Protein AF-A0A7C4WA78-F1 (afdb_monomer_lite)

Sequence (230 aa):
MSTDFFDEDLTATEAGAADKPAAAEPAPRPAAEPVGGRLARHKEELGGQVAGAANEIERLKQRQLELEREKANLENLSRKQEEYEKGKQEIIEKLDRSLLLLEKEEVQTARMAELLASMRARFKELLDELRAIDEERWPDDAFGAELSKALALVEDARMTYKKGLAKIEATRWPEGGGAQVSVATADALPPPAASEPGFGYWLKAGLAFTLPLAAVLIALYVLHLALTGG

pLDDT: mean 79.3, std 21.51, range [35.59, 98.69]

Structure (mmCIF, N/CA/C/O backbone):
data_AF-A0A7C4WA78-F1
#
_entry.id   AF-A0A7C4WA78-F1
#
loop_
_atom_site.group_PDB
_atom_site.id
_atom_site.type_symbol
_atom_site.label_atom_id
_atom_site.label_alt_id
_atom_site.label_comp_id
_atom_site.label_asym_id
_atom_site.label_entity_id
_atom_site.label_seq_id
_atom_site.pdbx_PDB_ins_code
_atom_site.Cartn_x
_atom_site.Cartn_y
_atom_site.Cartn_z
_atom_site.occupancy
_atom_site.B_iso_or_equiv
_atom_site.auth_seq_id
_atom_site.auth_comp_id
_atom_site.auth_asym_id
_atom_site.auth_atom_id
_atom_site.pdbx_PDB_model_num
ATOM 1 N N . MET A 1 1 ? -45.475 15.689 20.511 1.00 39.84 1 MET A N 1
ATOM 2 C CA . MET A 1 1 ? -45.549 14.251 20.839 1.00 39.84 1 MET A CA 1
ATOM 3 C C . MET A 1 1 ? -44.959 14.119 22.238 1.00 39.84 1 MET A C 1
ATOM 5 O O . MET A 1 1 ? -43.750 14.029 22.349 1.00 39.84 1 MET A O 1
ATOM 9 N N . SER A 1 2 ? -45.656 14.534 23.300 1.00 46.94 2 SER A N 1
ATOM 10 C CA . SER A 1 2 ? -46.859 13.949 23.933 1.00 46.94 2 SER A CA 1
ATOM 11 C C . SER A 1 2 ? -46.594 12.577 24.539 1.00 46.94 2 SER A C 1
ATOM 13 O O . SER A 1 2 ? -46.586 11.609 23.792 1.00 46.94 2 SER A O 1
ATOM 15 N N . THR A 1 3 ? -46.383 12.579 25.858 1.00 45.16 3 THR A N 1
ATOM 16 C CA . THR A 1 3 ? -46.967 11.725 26.919 1.00 45.16 3 THR A CA 1
ATOM 17 C C . THR A 1 3 ? -46.243 12.165 28.202 1.00 45.16 3 THR A C 1
ATOM 19 O O . THR A 1 3 ? -45.042 11.946 28.314 1.00 45.16 3 THR A O 1
ATOM 22 N N . ASP A 1 4 ? -46.785 13.041 29.045 1.00 53.41 4 ASP A N 1
ATOM 23 C CA . ASP A 1 4 ? -48.018 12.912 29.840 1.00 53.41 4 ASP A CA 1
ATOM 24 C C . ASP A 1 4 ? -47.906 11.745 30.833 1.00 53.41 4 ASP A C 1
ATOM 26 O O . ASP A 1 4 ? -48.112 10.589 30.471 1.00 53.41 4 ASP A O 1
ATOM 30 N N . PHE A 1 5 ? -47.462 12.065 32.053 1.00 45.59 5 PHE A N 1
ATOM 31 C CA . PHE A 1 5 ? -47.556 11.209 33.238 1.00 45.59 5 PHE A CA 1
ATOM 32 C C . PHE A 1 5 ? -47.507 12.097 34.493 1.00 45.59 5 PHE A C 1
ATOM 34 O O . PHE A 1 5 ? -46.496 12.203 35.186 1.00 45.59 5 PHE A O 1
ATOM 41 N N . PHE A 1 6 ? -48.615 12.794 34.725 1.00 50.28 6 PHE A N 1
ATOM 42 C CA . PHE A 1 6 ? -49.035 13.256 36.043 1.00 50.28 6 PHE A CA 1
ATOM 43 C C . PHE A 1 6 ? -50.365 12.562 36.351 1.00 50.28 6 PHE A C 1
ATOM 45 O O . PHE A 1 6 ? -51.280 12.632 35.540 1.00 50.28 6 PHE A O 1
ATOM 52 N N . ASP A 1 7 ? -50.433 11.894 37.497 1.00 46.56 7 ASP A N 1
ATOM 53 C CA . ASP A 1 7 ? -51.657 11.622 38.265 1.00 46.56 7 ASP A CA 1
ATOM 54 C C . ASP A 1 7 ? -51.133 11.454 39.709 1.00 46.56 7 ASP A C 1
ATOM 56 O O . ASP A 1 7 ? -50.353 10.543 39.984 1.00 46.56 7 ASP A O 1
ATOM 60 N N . GLU A 1 8 ? -51.194 12.445 40.603 1.00 49.91 8 GLU A N 1
ATOM 61 C CA . GLU A 1 8 ? -52.357 13.208 41.090 1.00 49.91 8 GLU A CA 1
ATOM 62 C C . GLU A 1 8 ? -53.350 12.325 41.863 1.00 49.91 8 GLU A C 1
ATOM 64 O O . GLU A 1 8 ? -54.539 12.314 41.579 1.00 49.91 8 GLU A O 1
ATOM 69 N N . ASP A 1 9 ? -52.882 11.584 42.875 1.00 50.19 9 ASP A N 1
ATOM 70 C CA . ASP A 1 9 ? -53.808 11.017 43.864 1.00 50.19 9 ASP A CA 1
ATOM 71 C C . ASP A 1 9 ? -53.182 10.886 45.257 1.00 50.19 9 ASP A C 1
ATOM 73 O O . ASP A 1 9 ? -52.771 9.804 45.660 1.00 50.19 9 ASP A O 1
ATOM 77 N N . LEU A 1 10 ? -53.051 11.996 45.999 1.00 47.97 10 LEU A N 1
ATOM 78 C CA . LEU A 1 10 ? -52.743 11.947 47.442 1.00 47.97 10 LEU A CA 1
ATOM 79 C C . LEU A 1 10 ? -53.270 13.139 48.271 1.00 47.97 10 LEU A C 1
ATOM 81 O O . LEU A 1 10 ? -52.752 13.404 49.357 1.00 47.97 10 LEU A O 1
ATOM 85 N N . THR A 1 11 ? -54.325 13.847 47.849 1.00 45.62 11 THR A N 1
ATOM 86 C CA . THR A 1 11 ? -54.932 14.886 48.710 1.00 45.62 11 THR A CA 1
ATOM 87 C C . THR A 1 11 ? -56.453 14.940 48.625 1.00 45.62 11 THR A C 1
ATOM 89 O O . THR A 1 11 ? -57.003 15.852 48.020 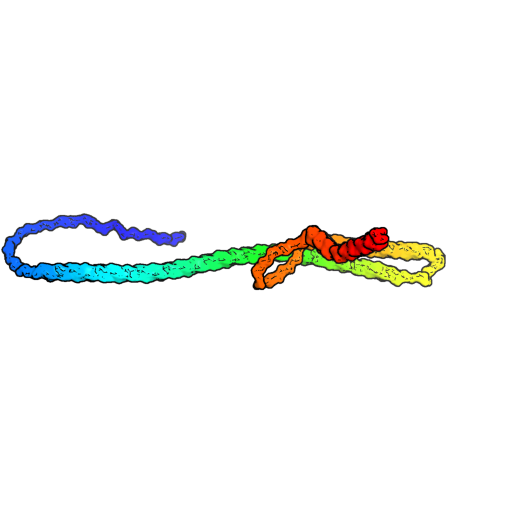1.00 45.62 11 THR A O 1
ATOM 92 N N . ALA A 1 12 ? -57.137 14.006 49.288 1.00 43.38 12 ALA A N 1
ATOM 93 C CA . ALA A 1 12 ? -58.492 14.224 49.803 1.00 43.38 12 ALA A CA 1
ATOM 94 C C . ALA A 1 12 ? -58.925 13.070 50.723 1.00 43.38 12 ALA A C 1
ATOM 96 O O . ALA A 1 12 ? -59.422 12.047 50.267 1.00 43.38 12 ALA A O 1
ATOM 97 N N . THR A 1 13 ? -58.824 13.242 52.040 1.00 42.16 13 THR A N 1
ATOM 98 C CA . THR A 1 13 ? -59.903 12.778 52.926 1.00 42.16 13 THR A CA 1
ATOM 99 C C . THR A 1 13 ? -60.013 13.759 54.079 1.00 42.16 13 THR A C 1
ATOM 101 O O . THR A 1 13 ? -59.097 13.939 54.881 1.00 42.16 13 THR A O 1
ATOM 104 N N . GLU A 1 14 ? -61.138 14.455 54.052 1.00 44.09 14 GLU A N 1
ATOM 105 C CA . GLU A 1 14 ? -61.532 15.553 54.907 1.00 44.09 14 GLU A CA 1
ATOM 106 C C . GLU A 1 14 ? -61.739 15.136 56.365 1.00 44.09 14 GLU A C 1
ATOM 108 O O . GLU A 1 14 ? -62.151 14.024 56.697 1.00 44.09 14 GLU A O 1
ATOM 113 N N . ALA A 1 15 ? -61.514 16.118 57.232 1.00 40.94 15 ALA A N 1
ATOM 114 C CA . ALA A 1 15 ? -62.115 16.204 58.546 1.00 40.94 15 ALA A CA 1
ATOM 115 C C . ALA A 1 15 ? -63.636 16.404 58.429 1.00 40.94 15 ALA A C 1
ATOM 117 O O . ALA A 1 15 ? -64.092 17.200 57.611 1.00 40.94 15 ALA A O 1
ATOM 118 N N . GLY A 1 16 ? -64.422 15.785 59.315 1.00 35.59 16 GLY A N 1
ATOM 119 C CA . GLY A 1 16 ? -65.839 16.121 59.416 1.00 35.59 16 GLY A CA 1
ATOM 120 C C . GLY A 1 16 ? -66.646 15.329 60.441 1.00 35.59 16 GLY A C 1
ATOM 121 O O . GLY A 1 16 ? -66.880 14.143 60.270 1.00 35.59 16 GLY A O 1
ATOM 122 N N . ALA A 1 17 ? -67.164 16.077 61.416 1.00 36.41 17 ALA A N 1
ATOM 123 C CA . ALA A 1 17 ? -68.399 15.856 62.170 1.00 36.41 17 ALA A CA 1
ATOM 124 C C . ALA A 1 17 ? -68.394 14.908 63.386 1.00 36.41 17 ALA A C 1
ATOM 126 O O . ALA A 1 17 ? -68.432 13.683 63.311 1.00 36.41 17 ALA A O 1
ATOM 127 N N . ALA A 1 18 ? -68.472 15.573 64.538 1.00 42.09 18 ALA A N 1
ATOM 128 C CA . ALA A 1 18 ? -69.049 15.076 65.770 1.00 42.09 18 ALA A CA 1
ATOM 129 C C . ALA A 1 18 ? -70.531 14.712 65.593 1.00 42.09 18 ALA A C 1
ATOM 131 O O . ALA A 1 18 ? -71.266 15.457 64.949 1.00 42.09 18 ALA A O 1
ATOM 132 N N . ASP A 1 19 ? -70.982 13.671 66.293 1.00 37.09 19 ASP A N 1
ATOM 133 C CA . ASP A 1 19 ? -72.324 13.672 66.867 1.00 37.09 19 ASP A CA 1
ATOM 134 C C . ASP A 1 19 ? -72.366 12.853 68.164 1.00 37.09 19 ASP A C 1
ATOM 136 O O . ASP A 1 19 ? -71.663 11.854 68.334 1.00 37.09 19 ASP A O 1
ATOM 140 N N . LYS A 1 20 ? -73.162 13.337 69.112 1.00 46.97 20 LYS A N 1
ATOM 141 C CA . LYS A 1 20 ? -73.357 12.805 70.462 1.00 46.97 20 LYS A CA 1
ATOM 142 C C . LYS A 1 20 ? -74.859 12.579 70.612 1.00 46.97 20 LYS A C 1
ATOM 144 O O . LYS A 1 20 ? -75.622 13.496 70.325 1.00 46.97 20 LYS A O 1
ATOM 149 N N . PRO A 1 21 ? -75.301 11.464 71.209 1.00 45.53 21 PRO A N 1
ATOM 150 C CA . PRO A 1 21 ? -76.272 11.642 72.284 1.00 45.53 21 PRO A CA 1
ATOM 151 C C . PRO A 1 21 ? -76.031 10.735 73.495 1.00 45.53 21 PRO A C 1
ATOM 153 O O . PRO A 1 21 ? -75.108 9.927 73.562 1.00 45.53 21 PRO A O 1
ATOM 156 N N . ALA A 1 22 ? -76.834 11.012 74.515 1.00 36.78 22 ALA A N 1
ATOM 157 C CA . ALA A 1 22 ? -76.614 10.734 75.919 1.00 36.78 22 ALA A CA 1
ATOM 158 C C . ALA A 1 22 ? -77.229 9.416 76.435 1.00 36.78 22 ALA A C 1
ATOM 160 O O . ALA A 1 22 ? -78.243 8.951 75.933 1.00 36.78 22 ALA A O 1
ATOM 161 N N . ALA A 1 23 ? -76.608 8.931 77.518 1.00 41.94 23 ALA A N 1
ATOM 162 C CA . ALA A 1 23 ? -77.160 8.294 78.723 1.00 41.94 23 ALA A CA 1
ATOM 163 C C . ALA A 1 23 ? -78.175 7.130 78.621 1.00 41.94 23 ALA A C 1
ATOM 165 O O . ALA A 1 23 ? -79.348 7.333 78.332 1.00 41.94 23 ALA A O 1
ATOM 166 N N . ALA A 1 24 ? -77.746 5.953 79.100 1.00 37.41 24 ALA A N 1
ATOM 167 C CA . ALA A 1 24 ? -78.564 5.020 79.883 1.00 37.41 24 ALA A CA 1
ATOM 168 C C . ALA A 1 24 ? -77.668 4.162 80.814 1.00 37.41 24 ALA A C 1
ATOM 170 O O . ALA A 1 24 ? -76.505 3.907 80.514 1.00 37.41 24 ALA A O 1
ATOM 171 N N . GLU A 1 25 ? -78.232 3.805 81.964 1.00 38.56 25 GLU A N 1
ATOM 172 C CA . GLU A 1 25 ? -77.673 3.287 83.228 1.00 38.56 25 GLU A CA 1
ATOM 173 C C . GLU A 1 25 ? -77.025 1.868 83.234 1.00 38.56 25 GLU A C 1
ATOM 175 O O . GLU A 1 25 ? -77.007 1.193 82.206 1.00 38.56 25 GLU A O 1
ATOM 180 N N . PRO A 1 26 ? -76.433 1.415 84.374 1.00 53.34 26 PRO A N 1
ATOM 181 C CA . PRO A 1 26 ? -75.331 0.444 84.406 1.00 53.34 26 PRO A CA 1
ATOM 182 C C . PRO A 1 26 ? -75.690 -1.017 84.774 1.00 53.34 26 PRO A C 1
ATOM 184 O O . PRO A 1 26 ? -76.695 -1.286 85.424 1.00 53.34 26 PRO A O 1
ATOM 187 N N . ALA A 1 27 ? -74.709 -1.903 84.508 1.00 45.34 27 ALA A N 1
ATOM 188 C CA . ALA A 1 27 ? -74.478 -3.265 85.050 1.00 45.34 27 ALA A CA 1
ATOM 189 C C . ALA A 1 27 ? -75.299 -4.430 84.422 1.00 45.34 27 ALA A C 1
ATOM 191 O O . ALA A 1 27 ? -76.417 -4.201 83.982 1.00 45.34 27 ALA A O 1
ATOM 192 N N . PRO A 1 28 ? -74.778 -5.687 84.360 1.00 50.12 28 PRO A N 1
ATOM 193 C CA . PRO A 1 28 ? -73.717 -6.270 85.185 1.00 50.12 28 PRO A CA 1
ATOM 194 C C . PRO A 1 28 ? -72.462 -6.732 84.425 1.00 50.12 28 PRO A C 1
ATOM 196 O O . PRO A 1 28 ? -72.474 -7.085 83.250 1.00 50.12 28 PRO A O 1
ATOM 199 N N . ARG A 1 29 ? -71.347 -6.747 85.159 1.00 55.28 29 ARG A N 1
ATOM 200 C CA . ARG A 1 29 ? -70.061 -7.319 84.746 1.00 55.28 29 ARG A CA 1
ATOM 201 C C . ARG A 1 29 ? -70.235 -8.819 84.460 1.00 55.28 29 ARG A C 1
ATOM 203 O O . ARG A 1 29 ? -70.678 -9.518 85.375 1.00 55.28 29 ARG A O 1
ATOM 210 N N . PRO A 1 30 ? -69.817 -9.357 83.301 1.00 46.59 30 PRO A N 1
ATOM 211 C CA . PRO A 1 30 ? -69.438 -10.750 83.239 1.00 46.59 30 PRO A CA 1
ATOM 212 C C . PRO A 1 30 ? -68.001 -10.898 83.750 1.00 46.59 30 PRO A C 1
ATOM 214 O O . PRO A 1 30 ? -67.174 -9.990 83.663 1.00 46.59 30 PRO A O 1
ATOM 217 N N . ALA A 1 31 ? -67.787 -12.048 84.372 1.00 45.56 31 ALA A N 1
ATOM 218 C CA . ALA A 1 31 ? -66.593 -12.537 85.033 1.00 45.56 31 ALA A CA 1
ATOM 219 C C . ALA A 1 31 ? -65.255 -12.040 84.464 1.00 45.56 31 ALA A C 1
ATOM 221 O O . ALA A 1 31 ? -65.045 -11.952 83.257 1.00 45.56 31 ALA A O 1
ATOM 222 N N . ALA A 1 32 ? -64.316 -11.802 85.380 1.00 50.16 32 ALA A N 1
ATOM 223 C CA . ALA A 1 32 ? -62.904 -11.680 85.074 1.00 50.16 32 ALA A CA 1
ATOM 224 C C . ALA A 1 32 ? -62.449 -12.873 84.215 1.00 50.16 32 ALA A C 1
ATOM 226 O O . ALA A 1 32 ? -62.281 -13.984 84.718 1.00 50.16 32 ALA A O 1
ATOM 227 N N . GLU A 1 33 ? -62.248 -12.636 82.917 1.00 53.81 33 GLU A N 1
ATOM 228 C CA . GLU A 1 33 ? -61.429 -13.514 82.091 1.00 53.81 33 GLU A CA 1
ATOM 229 C C . GLU A 1 33 ? -60.040 -13.617 82.733 1.00 53.81 33 GLU A C 1
ATOM 231 O O . GLU A 1 33 ? -59.504 -12.599 83.199 1.00 53.81 33 GLU A O 1
ATOM 236 N N . PRO A 1 34 ? -59.434 -14.816 82.769 1.00 55.38 34 PRO A N 1
ATOM 237 C CA . PRO A 1 34 ? -58.132 -14.992 83.383 1.00 55.38 34 PRO A CA 1
ATOM 238 C C . PRO A 1 34 ? -57.143 -14.063 82.676 1.00 55.38 34 PRO A C 1
ATOM 240 O O . PRO A 1 34 ? -57.023 -14.078 81.453 1.00 55.38 34 PRO A O 1
ATOM 243 N N . VAL A 1 35 ? -56.414 -13.252 83.443 1.00 56.50 35 VAL A N 1
ATOM 244 C CA . VAL A 1 35 ? -55.402 -12.300 82.941 1.00 56.50 35 VAL A CA 1
ATOM 245 C C . VAL A 1 35 ? -54.363 -12.993 82.036 1.00 56.50 35 VAL A C 1
ATOM 247 O O . VAL A 1 35 ? -53.814 -12.374 81.127 1.00 56.50 35 VAL A O 1
ATOM 250 N N . GLY A 1 36 ? -54.181 -14.311 82.194 1.00 58.44 36 GLY A N 1
ATOM 251 C CA . GLY A 1 36 ? -53.381 -15.152 81.300 1.00 58.44 36 GLY A CA 1
ATOM 252 C C . GLY A 1 36 ? -53.910 -15.282 79.862 1.00 58.44 36 GLY A C 1
ATOM 253 O O . GLY A 1 36 ? -53.105 -15.415 78.949 1.00 58.44 36 GLY A O 1
ATOM 254 N N . GLY A 1 37 ? -55.222 -15.184 79.621 1.00 65.56 37 GLY A N 1
ATOM 255 C CA . GLY A 1 37 ? -55.819 -15.294 78.281 1.00 65.56 37 GLY A CA 1
ATOM 256 C C . GLY A 1 37 ? -55.581 -14.064 77.398 1.00 65.56 37 GLY A C 1
ATOM 257 O O . GLY A 1 37 ? -55.311 -14.198 76.208 1.00 65.56 37 GLY A O 1
ATOM 258 N N . ARG A 1 38 ? -55.597 -12.857 77.982 1.00 67.38 38 ARG A N 1
ATOM 259 C CA . ARG A 1 38 ? -55.284 -11.606 77.265 1.00 67.38 38 ARG A CA 1
ATOM 260 C C . ARG A 1 38 ? -53.804 -11.490 76.917 1.00 67.38 38 ARG A C 1
ATOM 262 O O . ARG A 1 38 ? -53.468 -11.115 75.800 1.00 67.38 38 ARG A O 1
ATOM 269 N N . LEU A 1 39 ? -52.929 -11.856 77.854 1.00 71.88 39 LEU A N 1
ATOM 270 C CA . LEU A 1 39 ? -51.487 -11.894 77.612 1.00 71.88 39 LEU A CA 1
ATOM 271 C C . LEU A 1 39 ? -51.124 -12.953 76.558 1.00 71.88 39 LEU A C 1
ATOM 273 O O . LEU A 1 39 ? -50.254 -12.710 75.728 1.00 71.88 39 LEU A O 1
ATOM 277 N N . ALA A 1 40 ? -51.813 -14.101 76.559 1.00 76.00 40 ALA A N 1
ATOM 278 C CA . ALA A 1 40 ? -51.653 -15.135 75.540 1.00 76.00 40 ALA A CA 1
ATOM 279 C C . ALA A 1 40 ? -52.086 -14.651 74.146 1.00 76.00 40 ALA A C 1
ATOM 281 O O . ALA A 1 40 ? -51.291 -14.764 73.220 1.00 76.00 40 ALA A O 1
ATOM 282 N N . ARG A 1 41 ? -53.269 -14.028 74.009 1.00 74.12 41 ARG A N 1
ATOM 283 C CA . ARG A 1 41 ? -53.725 -13.438 72.733 1.00 74.12 41 ARG A CA 1
ATOM 284 C C . ARG A 1 41 ? -52.786 -12.346 72.220 1.00 74.12 41 ARG A C 1
ATOM 286 O O . ARG A 1 41 ? -52.431 -12.353 71.052 1.00 74.12 41 ARG A O 1
ATOM 293 N N . HIS A 1 42 ? -52.312 -11.463 73.097 1.00 77.62 42 HIS A N 1
ATOM 294 C CA . HIS A 1 42 ? -51.360 -10.416 72.718 1.00 77.62 42 HIS A CA 1
ATOM 295 C C . HIS A 1 42 ? -49.995 -10.995 72.305 1.00 77.62 42 HIS A C 1
ATOM 297 O O . HIS A 1 42 ? -49.354 -10.506 71.381 1.00 77.62 42 HIS A O 1
ATOM 303 N N . LYS A 1 43 ? -49.530 -12.063 72.967 1.00 80.94 43 LYS A N 1
ATOM 304 C CA . LYS A 1 43 ? -48.301 -12.775 72.583 1.00 80.94 43 LYS A CA 1
ATOM 305 C C . LYS A 1 43 ? -48.457 -13.499 71.240 1.00 80.94 43 LYS A C 1
ATOM 307 O O . LYS A 1 43 ? -47.499 -13.557 70.476 1.00 80.94 43 LYS A O 1
ATOM 312 N N . GLU A 1 44 ? -49.642 -14.028 70.958 1.00 83.50 44 GLU A N 1
ATOM 313 C CA . GLU A 1 44 ? -49.991 -14.670 69.690 1.00 83.50 44 GLU A CA 1
ATOM 314 C C . GLU A 1 44 ? -50.102 -13.651 68.542 1.00 83.50 44 GLU A C 1
ATOM 316 O O . GLU A 1 44 ? -49.502 -13.864 67.492 1.00 83.50 44 GLU A O 1
ATOM 321 N N . GLU A 1 45 ? -50.741 -12.497 68.762 1.00 82.44 45 GLU A N 1
ATOM 322 C CA . GLU A 1 45 ? -50.782 -11.378 67.807 1.00 82.44 45 GLU A CA 1
ATOM 323 C C . GLU A 1 45 ? -49.385 -10.824 67.507 1.00 82.44 45 GLU A C 1
ATOM 325 O O . GLU A 1 45 ? -49.032 -10.645 66.342 1.00 82.44 45 GLU A O 1
ATOM 330 N N . LEU A 1 46 ? -48.553 -10.610 68.534 1.00 83.75 46 LEU A N 1
ATOM 331 C CA . LEU A 1 46 ? -47.155 -10.206 68.351 1.00 83.75 46 LEU A CA 1
ATOM 332 C C . LEU A 1 46 ? -46.353 -11.272 67.596 1.00 83.75 46 LEU A C 1
ATOM 334 O O . LEU A 1 46 ? -45.559 -10.935 66.723 1.00 83.75 46 LEU A O 1
ATOM 338 N N . GLY A 1 47 ? -46.569 -12.555 67.895 1.00 86.56 47 GLY A N 1
ATOM 339 C CA . GLY A 1 47 ? -45.955 -13.662 67.163 1.00 86.56 47 GLY A CA 1
ATOM 340 C C . GLY A 1 47 ? -46.353 -13.672 65.686 1.00 86.56 47 GLY A C 1
ATOM 341 O O . GLY A 1 47 ? -45.490 -13.831 64.824 1.00 86.56 47 GLY A O 1
ATOM 342 N N . GLY A 1 48 ? -47.631 -13.425 65.388 1.00 88.25 48 GLY A N 1
ATOM 343 C CA . GLY A 1 48 ? -48.150 -13.288 64.028 1.00 88.25 48 GLY A CA 1
ATOM 344 C C . GLY A 1 48 ? -47.583 -12.074 63.289 1.00 88.25 48 GLY A C 1
ATOM 345 O O . GLY A 1 48 ? -47.183 -12.200 62.134 1.00 88.25 48 GLY A O 1
ATOM 346 N N . GLN A 1 49 ? -47.466 -10.920 63.954 1.00 89.44 49 GLN A N 1
ATOM 347 C CA . GLN A 1 49 ? -46.838 -9.721 63.384 1.00 89.44 49 GLN A CA 1
ATOM 348 C C . GLN A 1 49 ? -45.347 -9.931 63.105 1.00 89.44 49 GLN A C 1
ATOM 350 O O . GLN A 1 49 ? -44.864 -9.543 62.045 1.00 89.44 49 GLN A O 1
ATOM 355 N N . VAL A 1 50 ? -44.620 -10.586 64.016 1.00 92.56 50 VAL A N 1
ATOM 356 C CA . VAL A 1 50 ? -43.203 -10.928 63.826 1.00 92.56 50 VAL A CA 1
ATOM 357 C C . VAL A 1 50 ? -43.030 -11.927 62.682 1.00 92.56 50 VAL A C 1
ATOM 359 O O . VAL A 1 50 ? -42.136 -11.748 61.860 1.00 92.56 50 VAL A O 1
ATOM 362 N N . ALA A 1 51 ? -43.894 -12.940 62.581 1.00 91.25 51 ALA A N 1
ATOM 363 C CA . ALA A 1 51 ? -43.875 -13.889 61.469 1.00 91.25 51 ALA A CA 1
ATOM 364 C C . ALA A 1 51 ? -44.201 -13.209 60.126 1.00 91.25 51 ALA A C 1
ATOM 366 O O . ALA A 1 51 ? -43.524 -13.456 59.131 1.00 91.25 51 ALA A O 1
ATOM 367 N N . GLY A 1 52 ? -45.186 -12.305 60.101 1.00 92.88 52 GLY A N 1
ATOM 368 C CA . GLY A 1 52 ? -45.519 -11.499 58.924 1.00 92.88 52 GLY A CA 1
ATOM 369 C C . GLY A 1 52 ? -44.368 -10.589 58.494 1.00 92.88 52 GLY A C 1
ATOM 370 O O . GLY A 1 52 ? -43.987 -10.588 57.326 1.00 92.88 52 GLY A O 1
ATOM 371 N N . ALA A 1 53 ? -43.750 -9.884 59.445 1.00 92.44 53 ALA A N 1
ATOM 372 C CA . ALA A 1 53 ? -42.576 -9.055 59.190 1.00 92.44 53 ALA A CA 1
ATOM 373 C C . ALA A 1 53 ? -41.376 -9.885 58.700 1.00 92.44 53 ALA A C 1
ATOM 375 O O . ALA A 1 53 ? -40.679 -9.463 57.780 1.00 92.44 53 ALA A O 1
ATOM 376 N N . ALA A 1 54 ? -41.146 -11.078 59.261 1.00 92.94 54 ALA A N 1
ATOM 377 C CA . ALA A 1 54 ? -40.088 -11.985 58.816 1.00 92.94 54 ALA A CA 1
ATOM 378 C C . ALA A 1 54 ? -40.298 -12.456 57.366 1.00 92.94 54 ALA A C 1
ATOM 380 O O . ALA A 1 54 ? -39.351 -12.430 56.577 1.00 92.94 54 ALA A O 1
ATOM 381 N N . ASN A 1 55 ? -41.533 -12.806 56.996 1.00 94.94 55 ASN A N 1
ATOM 382 C CA . ASN A 1 55 ? -41.887 -13.181 55.625 1.00 94.94 55 ASN A CA 1
ATOM 383 C C . ASN A 1 55 ? -41.711 -12.010 54.642 1.00 94.94 55 ASN A C 1
ATOM 385 O O . ASN A 1 55 ? -41.187 -12.197 53.544 1.00 94.94 55 ASN A O 1
ATOM 389 N N . GLU A 1 56 ? -42.102 -10.791 55.029 1.00 95.25 56 GLU A N 1
ATOM 390 C CA . GLU A 1 56 ? -41.911 -9.599 54.191 1.00 95.25 56 GLU A CA 1
ATOM 391 C C . GLU A 1 56 ? -40.414 -9.311 53.979 1.00 95.25 56 GLU A C 1
ATOM 393 O O . GLU A 1 56 ? -39.989 -9.016 52.862 1.00 95.25 56 GLU A O 1
ATOM 398 N N . ILE A 1 57 ? -39.585 -9.480 55.019 1.00 96.19 57 ILE A N 1
ATOM 399 C CA . ILE A 1 57 ? -38.122 -9.365 54.916 1.00 96.19 57 ILE A CA 1
ATOM 400 C C . ILE A 1 57 ? -37.556 -10.403 53.943 1.00 96.19 57 ILE A C 1
ATOM 402 O O . ILE A 1 57 ? -36.688 -10.071 53.135 1.00 96.19 57 ILE A O 1
ATOM 406 N N . GLU A 1 58 ? -38.014 -11.653 54.000 1.00 96.38 58 GLU A N 1
ATOM 407 C CA . GLU A 1 58 ? -37.565 -12.693 53.072 1.00 96.38 58 GLU A CA 1
ATOM 408 C C . GLU A 1 58 ? -37.948 -12.361 51.624 1.00 96.38 58 GLU A C 1
ATOM 410 O O . GLU A 1 58 ? -37.096 -12.415 50.733 1.00 96.38 58 GLU A O 1
ATOM 415 N N . ARG A 1 59 ? -39.186 -11.907 51.397 1.00 96.44 59 ARG A N 1
ATOM 416 C CA . ARG A 1 59 ? -39.652 -11.456 50.079 1.00 96.44 59 ARG A CA 1
ATOM 417 C C . ARG A 1 59 ? -38.812 -10.296 49.545 1.00 96.44 59 ARG A C 1
ATOM 419 O O . ARG A 1 59 ? -38.449 -10.284 48.369 1.00 96.44 59 ARG A O 1
ATOM 426 N N . LEU A 1 60 ? -38.495 -9.317 50.392 1.00 96.88 60 LEU A N 1
ATOM 427 C CA . LEU A 1 60 ? -37.654 -8.180 50.017 1.00 96.88 60 LEU A CA 1
ATOM 428 C C . LEU A 1 60 ? -36.225 -8.617 49.679 1.00 96.88 60 LEU A C 1
ATOM 430 O O . LEU A 1 60 ? -35.679 -8.148 48.684 1.00 96.88 60 LEU A O 1
ATOM 434 N N . LYS A 1 61 ? -35.642 -9.555 50.434 1.00 96.19 61 LYS A N 1
ATOM 435 C CA . LYS A 1 61 ? -34.314 -10.117 50.132 1.00 96.19 61 LYS A CA 1
ATOM 436 C C . LYS A 1 61 ? -34.282 -10.856 48.796 1.00 96.19 61 LYS A C 1
ATOM 438 O O . LYS A 1 61 ? -33.323 -10.704 48.047 1.00 96.19 61 LYS A O 1
ATOM 443 N N . GLN A 1 62 ? -35.319 -11.630 48.479 1.00 97.00 62 GLN A N 1
ATOM 444 C CA . GLN A 1 62 ? -35.422 -12.306 47.181 1.00 97.00 62 GLN A CA 1
ATOM 445 C C . GLN A 1 62 ? -35.466 -11.293 46.031 1.00 97.00 62 GLN A C 1
ATOM 447 O O . GLN A 1 62 ? -34.679 -11.403 45.094 1.00 97.00 62 GLN A O 1
ATOM 452 N N . ARG A 1 63 ? -36.296 -10.248 46.154 1.00 96.62 63 ARG A N 1
ATOM 453 C CA . ARG A 1 63 ? -36.345 -9.155 45.169 1.00 96.62 63 ARG A CA 1
ATOM 454 C C . ARG A 1 63 ? -35.018 -8.411 45.050 1.00 96.62 63 ARG A C 1
ATOM 456 O O . ARG A 1 63 ? -34.611 -8.069 43.947 1.00 96.62 63 ARG A O 1
ATOM 463 N N . GLN A 1 64 ? -34.330 -8.171 46.165 1.00 96.94 64 GLN A N 1
ATOM 464 C CA . GLN A 1 64 ? -33.011 -7.541 46.150 1.00 96.94 64 GLN A CA 1
ATOM 465 C C . GLN A 1 64 ? -32.005 -8.378 45.350 1.00 96.94 64 GLN A C 1
ATOM 467 O O . GLN A 1 64 ? -31.308 -7.836 44.500 1.00 96.94 64 GLN A O 1
ATOM 472 N N . LEU A 1 65 ? -31.967 -9.695 45.569 1.00 97.50 65 LEU A N 1
ATOM 473 C CA . LEU A 1 65 ? -31.079 -10.598 44.832 1.00 97.50 65 LEU A CA 1
ATOM 474 C C . LEU A 1 65 ? -31.398 -10.646 43.329 1.00 97.50 65 LEU A C 1
ATOM 476 O O . LEU A 1 65 ? -30.485 -10.753 42.511 1.00 97.50 65 LEU A O 1
ATOM 480 N N . GLU A 1 66 ? -32.675 -10.578 42.949 1.00 97.06 66 GLU A N 1
ATOM 481 C CA . GLU A 1 66 ? -33.087 -10.490 41.541 1.00 97.06 66 GLU A CA 1
ATOM 482 C C . GLU A 1 66 ? -32.617 -9.181 40.899 1.00 97.06 66 GLU A C 1
ATOM 484 O O . GLU A 1 66 ? -31.988 -9.216 39.840 1.00 97.06 66 GLU A O 1
ATOM 489 N N . LEU A 1 67 ? -32.827 -8.050 41.578 1.00 97.38 67 LEU A N 1
ATOM 490 C CA . LEU A 1 67 ? -32.379 -6.737 41.111 1.00 97.38 67 LEU A CA 1
ATOM 491 C C . LEU A 1 67 ? -30.853 -6.644 41.011 1.00 97.38 67 LEU A C 1
ATOM 493 O O . LEU A 1 67 ? -30.333 -6.063 40.063 1.00 97.38 67 LEU A O 1
ATOM 497 N N . GLU A 1 68 ? -30.113 -7.233 41.952 1.00 97.75 68 GLU A N 1
ATOM 498 C CA . GLU A 1 68 ? -28.647 -7.279 41.897 1.00 97.75 68 GLU A CA 1
ATOM 499 C C . GLU A 1 68 ? -28.147 -8.091 40.695 1.00 97.75 68 GLU A C 1
ATOM 501 O O . GLU A 1 68 ? -27.189 -7.687 40.033 1.00 97.75 68 GLU A O 1
ATOM 506 N N . ARG A 1 69 ? -28.818 -9.200 40.355 1.00 97.50 69 ARG A N 1
ATOM 507 C CA . ARG A 1 69 ? -28.502 -9.985 39.150 1.00 97.50 69 ARG A CA 1
ATOM 508 C C . ARG A 1 69 ? -28.814 -9.219 37.873 1.00 97.50 69 ARG A C 1
ATOM 510 O O . ARG A 1 69 ? -28.007 -9.233 36.948 1.00 97.50 69 ARG A O 1
ATOM 517 N N . GLU A 1 70 ? -29.969 -8.565 37.812 1.00 96.94 70 GLU A N 1
ATOM 518 C CA . GLU A 1 70 ? -30.352 -7.758 36.655 1.00 96.94 70 GLU A CA 1
ATOM 519 C C . GLU A 1 70 ? -29.379 -6.595 36.451 1.00 96.94 70 GLU A C 1
ATOM 521 O O . GLU A 1 70 ? -28.871 -6.403 35.346 1.00 96.94 70 GLU A O 1
ATOM 526 N N . LYS A 1 71 ? -29.018 -5.897 37.532 1.00 97.50 71 LYS A N 1
ATOM 527 C CA . LYS A 1 71 ? -27.992 -4.855 37.514 1.00 97.50 71 LYS A CA 1
ATOM 528 C C . LYS A 1 71 ? -26.659 -5.388 36.989 1.00 97.50 71 LYS A C 1
ATOM 530 O O . LYS A 1 71 ? -26.095 -4.791 36.077 1.00 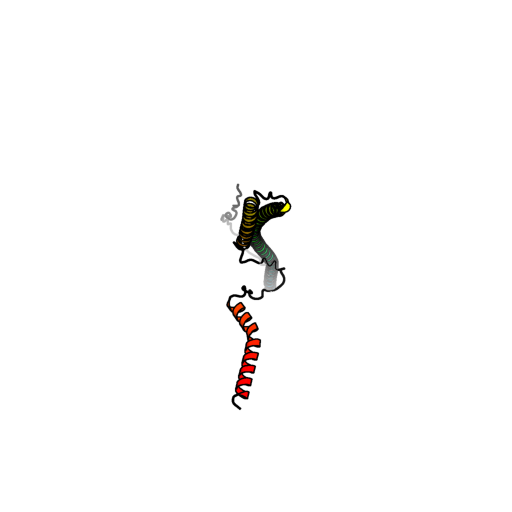97.50 71 LYS A O 1
ATOM 535 N N . ALA A 1 72 ? -26.184 -6.525 37.499 1.00 97.75 72 ALA A N 1
ATOM 536 C CA . ALA A 1 72 ? -24.937 -7.130 37.032 1.00 97.75 72 ALA A CA 1
ATOM 537 C C . ALA A 1 72 ? -24.989 -7.500 35.536 1.00 97.75 72 ALA A C 1
ATOM 539 O O . ALA A 1 72 ? -24.003 -7.333 34.814 1.00 97.75 72 ALA A O 1
ATOM 540 N N . ASN A 1 73 ? -26.141 -7.968 35.046 1.00 97.69 73 ASN A N 1
ATOM 541 C CA . ASN A 1 73 ? -26.340 -8.269 33.629 1.00 97.69 73 ASN A CA 1
ATOM 542 C C . ASN A 1 73 ? -26.313 -7.002 32.762 1.00 97.69 73 ASN A C 1
ATOM 544 O O . ASN A 1 73 ? -25.657 -6.998 31.719 1.00 97.69 73 ASN A O 1
ATOM 548 N N . LEU A 1 74 ? -26.984 -5.931 33.194 1.00 98.06 74 LEU A N 1
ATOM 549 C CA . LEU A 1 74 ? -26.994 -4.644 32.494 1.00 98.06 74 LEU A CA 1
ATOM 550 C C . LEU A 1 74 ? -25.604 -4.003 32.468 1.00 98.06 74 LEU A C 1
ATOM 552 O O . LEU A 1 74 ? -25.171 -3.536 31.419 1.00 98.06 74 LEU A O 1
ATOM 556 N N . GLU A 1 75 ? -24.867 -4.050 33.577 1.00 98.06 75 GLU A N 1
ATOM 557 C CA . GLU A 1 75 ? -23.479 -3.578 33.638 1.00 98.06 75 GLU A CA 1
ATOM 558 C C . GLU A 1 75 ? -22.571 -4.378 32.693 1.00 98.06 75 GLU A C 1
ATOM 560 O O . GLU A 1 75 ? -21.756 -3.801 31.972 1.00 98.06 75 GLU A O 1
ATOM 565 N N . ASN A 1 76 ? -22.738 -5.704 32.627 1.00 98.12 76 ASN A N 1
ATOM 566 C CA . ASN A 1 76 ? -21.989 -6.543 31.690 1.00 98.12 76 ASN A CA 1
ATOM 567 C C . ASN A 1 76 ? -22.301 -6.193 30.228 1.00 98.12 76 ASN A C 1
ATOM 569 O O . ASN A 1 76 ? -21.391 -6.141 29.398 1.00 98.12 76 ASN A O 1
ATOM 573 N N . LEU A 1 77 ? -23.575 -5.947 29.913 1.00 98.19 77 LEU A N 1
ATOM 574 C CA . LEU A 1 77 ? -24.009 -5.567 28.572 1.00 98.19 77 LEU A CA 1
ATOM 575 C C . LEU A 1 77 ? -23.478 -4.182 28.183 1.00 98.19 77 LEU A C 1
ATOM 577 O O . LEU A 1 77 ? -22.930 -4.040 27.094 1.00 98.19 77 LEU A O 1
ATOM 581 N N . SER A 1 78 ? -23.561 -3.207 29.094 1.00 97.62 78 SER A N 1
ATOM 582 C CA . SER A 1 78 ? -22.995 -1.863 28.919 1.00 97.62 78 SER A CA 1
ATOM 583 C C . SER A 1 78 ? -21.500 -1.939 28.631 1.00 97.62 78 SER A C 1
ATOM 585 O O . SER A 1 78 ? -21.024 -1.394 27.639 1.00 97.62 78 SER A O 1
ATOM 587 N N . ARG A 1 79 ? -20.760 -2.712 29.433 1.00 98.44 79 ARG A N 1
ATOM 588 C CA . ARG A 1 79 ? -19.323 -2.910 29.228 1.00 98.44 79 ARG A CA 1
ATOM 589 C C . ARG A 1 79 ? -19.015 -3.533 27.862 1.00 98.44 79 ARG A C 1
ATOM 591 O O . ARG A 1 79 ? -18.104 -3.082 27.177 1.00 98.44 79 ARG A O 1
ATOM 598 N N . LYS A 1 80 ? -19.763 -4.560 27.447 1.00 98.38 80 LYS A N 1
ATOM 599 C CA . LYS A 1 80 ? -19.590 -5.185 26.122 1.00 98.38 80 LYS A CA 1
ATOM 600 C C . LYS A 1 80 ? -19.888 -4.217 24.984 1.00 98.38 80 LYS A C 1
ATOM 602 O O . LYS A 1 80 ? -19.210 -4.270 23.962 1.00 98.38 80 LYS A O 1
ATOM 607 N N . GLN A 1 81 ? -20.893 -3.360 25.145 1.00 98.38 81 GLN A N 1
ATOM 608 C CA . GLN A 1 81 ? -21.221 -2.338 24.160 1.00 98.38 81 GLN A CA 1
ATOM 609 C C . GLN A 1 81 ? -20.079 -1.327 24.022 1.00 98.38 81 GLN A C 1
ATOM 611 O O . GLN A 1 81 ? -19.645 -1.066 22.905 1.00 98.38 81 GLN A O 1
ATOM 616 N N . GLU A 1 82 ? -19.534 -0.831 25.133 1.00 98.44 82 GLU A N 1
ATOM 617 C CA . GLU A 1 82 ? -18.384 0.082 25.123 1.00 98.44 82 GLU A CA 1
ATOM 618 C C . GLU A 1 82 ? -17.143 -0.559 24.481 1.00 98.44 82 GLU A C 1
ATOM 620 O O . GLU A 1 82 ? -16.482 0.057 23.643 1.00 98.44 82 GLU A O 1
ATOM 625 N N . GLU A 1 83 ? -16.837 -1.816 24.824 1.00 98.50 83 GLU A N 1
ATOM 626 C CA . GLU A 1 83 ? -15.735 -2.574 24.217 1.00 98.50 83 GLU A CA 1
ATOM 627 C C . GLU A 1 83 ? -15.941 -2.762 22.706 1.00 98.50 83 GLU A C 1
ATOM 629 O O . GLU A 1 83 ? -15.001 -2.585 21.926 1.00 98.50 83 GLU A O 1
ATOM 634 N N . TYR A 1 84 ? -17.170 -3.070 22.278 1.00 98.50 84 TYR A N 1
ATOM 635 C CA . TYR A 1 84 ? -17.526 -3.196 20.867 1.00 98.50 84 TYR A CA 1
ATOM 636 C C . TYR A 1 84 ? -17.391 -1.868 20.118 1.00 98.50 84 TYR A C 1
ATOM 638 O O . TYR A 1 84 ? -16.770 -1.832 19.057 1.00 98.50 84 TYR A O 1
ATOM 646 N N . GLU A 1 85 ? -17.949 -0.779 20.646 1.00 98.69 85 GLU A N 1
ATOM 647 C CA . GLU A 1 85 ? -17.912 0.536 20.005 1.00 98.69 85 GLU A CA 1
ATOM 648 C C . GLU A 1 85 ? -16.476 1.039 19.867 1.00 98.69 85 GLU A C 1
ATOM 650 O O . GLU A 1 85 ? -16.068 1.449 18.777 1.00 98.69 85 GLU A O 1
ATOM 655 N N . LYS A 1 86 ? -15.680 0.911 20.933 1.00 98.56 86 LYS A N 1
ATOM 656 C CA . LYS A 1 86 ? -14.261 1.266 20.917 1.00 98.56 86 LYS A CA 1
ATOM 657 C C . LYS A 1 86 ? -13.473 0.405 19.932 1.00 98.56 86 LYS A C 1
ATOM 659 O O . LYS A 1 86 ? -12.731 0.943 19.115 1.00 98.56 86 LYS A O 1
ATOM 664 N N . GLY A 1 87 ? -13.646 -0.918 19.975 1.00 98.56 87 GLY A N 1
ATOM 665 C CA . GLY A 1 87 ? -12.954 -1.837 19.070 1.00 98.56 87 GLY A CA 1
ATOM 666 C C . GLY A 1 87 ? -13.327 -1.605 17.604 1.00 98.56 87 GLY A C 1
ATOM 667 O O . GLY A 1 87 ? -12.465 -1.640 16.726 1.00 98.56 87 GLY A O 1
ATOM 668 N N . LYS A 1 88 ? -14.601 -1.297 17.336 1.00 98.56 88 LYS A N 1
ATOM 669 C CA . LYS A 1 88 ? -15.097 -0.933 16.007 1.00 98.56 88 LYS A CA 1
ATOM 670 C C . LYS A 1 88 ? -14.468 0.368 15.507 1.00 98.56 88 LYS A C 1
ATOM 672 O O . LYS A 1 88 ? -14.027 0.411 14.364 1.00 98.56 88 LYS A O 1
ATOM 677 N N . GLN A 1 89 ? -14.421 1.415 16.328 1.00 98.69 89 GLN A N 1
ATOM 678 C CA . GLN A 1 89 ? -13.781 2.680 15.947 1.00 98.69 89 GLN A CA 1
ATOM 679 C C . GLN A 1 89 ? -12.285 2.482 15.684 1.00 98.69 89 GLN A C 1
ATOM 681 O O . GLN A 1 89 ? -11.787 2.883 14.636 1.00 98.69 89 GLN A O 1
ATOM 686 N N . GLU A 1 90 ? -11.591 1.766 16.571 1.00 98.62 90 GLU A N 1
ATOM 687 C CA . GLU A 1 90 ? -10.162 1.489 16.430 1.00 98.62 90 GLU A CA 1
ATOM 688 C C . GLU A 1 90 ? -9.842 0.739 15.129 1.00 98.62 90 GLU A C 1
ATOM 690 O O . GLU A 1 90 ? -8.877 1.080 14.438 1.00 98.62 90 GLU A O 1
ATOM 695 N N . ILE A 1 91 ? -10.631 -0.284 14.776 1.00 98.31 91 ILE A N 1
ATOM 696 C CA . ILE A 1 91 ? -10.374 -1.038 13.547 1.00 98.31 91 ILE A CA 1
ATOM 697 C C . ILE A 1 91 ? -10.713 -0.223 12.299 1.00 98.31 91 ILE A C 1
ATOM 699 O O . ILE A 1 91 ? -9.961 -0.304 11.334 1.00 98.31 91 ILE A O 1
ATOM 703 N N . ILE A 1 92 ? -11.765 0.603 12.325 1.00 98.62 92 ILE A N 1
ATOM 704 C CA . ILE A 1 92 ? -12.087 1.521 11.222 1.00 98.62 92 ILE A CA 1
ATOM 705 C C . ILE A 1 92 ? -10.913 2.475 10.979 1.00 98.62 92 ILE A C 1
ATOM 707 O O . ILE A 1 92 ? -10.393 2.527 9.871 1.00 98.62 92 ILE A O 1
ATOM 711 N N . GLU A 1 93 ? -10.398 3.131 12.019 1.00 98.56 93 GLU A N 1
ATOM 712 C CA . GLU A 1 93 ? -9.268 4.059 11.885 1.00 98.56 93 GLU A CA 1
ATOM 713 C C . GLU A 1 93 ? -7.978 3.382 11.399 1.00 98.56 93 GLU A C 1
ATOM 715 O O . GLU A 1 93 ? -7.150 3.996 10.719 1.00 98.56 93 GLU A O 1
ATOM 720 N N . LYS A 1 94 ? -7.738 2.125 11.794 1.00 98.00 94 LYS A N 1
ATOM 721 C CA . LYS A 1 94 ? -6.600 1.343 11.286 1.00 98.00 94 LYS A CA 1
ATOM 722 C C . LYS A 1 94 ? -6.788 0.991 9.815 1.00 98.00 94 LYS A C 1
ATOM 724 O O . LYS A 1 94 ? -5.838 1.133 9.047 1.00 98.00 94 LYS A O 1
ATOM 729 N N . LEU A 1 95 ? -7.990 0.561 9.435 1.00 98.38 95 LEU A N 1
ATOM 730 C CA . LEU A 1 95 ? -8.320 0.207 8.060 1.00 98.38 95 LEU A CA 1
ATOM 731 C C . LEU A 1 95 ? -8.216 1.424 7.140 1.00 98.38 95 LEU A C 1
ATOM 733 O O . LEU A 1 95 ? -7.519 1.329 6.135 1.00 98.38 95 LEU A O 1
ATOM 737 N N . ASP A 1 96 ? -8.773 2.572 7.524 1.00 98.38 96 ASP A N 1
ATOM 738 C CA . ASP A 1 96 ? -8.694 3.816 6.747 1.00 98.38 96 ASP A CA 1
ATOM 739 C C . ASP A 1 96 ? -7.240 4.236 6.499 1.00 98.38 96 ASP A C 1
ATOM 741 O O . ASP A 1 96 ? -6.841 4.513 5.368 1.00 98.38 96 ASP A O 1
ATOM 745 N N . ARG A 1 97 ? -6.396 4.207 7.540 1.00 97.94 97 ARG A N 1
ATOM 746 C CA . ARG A 1 97 ? -4.960 4.496 7.393 1.00 97.94 97 ARG A CA 1
ATOM 747 C C . ARG A 1 97 ? -4.256 3.499 6.477 1.00 97.94 97 ARG A C 1
ATOM 749 O O . ARG A 1 97 ? -3.418 3.904 5.674 1.00 97.94 97 ARG A O 1
ATOM 756 N N . SER A 1 98 ? -4.571 2.211 6.606 1.00 96.56 98 SER A N 1
ATOM 757 C CA . SER A 1 98 ? -3.963 1.167 5.776 1.00 96.56 98 SER A CA 1
ATOM 758 C C . SER A 1 98 ? -4.393 1.261 4.312 1.00 96.56 98 SER A C 1
ATOM 760 O O . SER A 1 98 ? -3.557 1.069 3.437 1.00 96.56 98 SER A O 1
ATOM 762 N N . LEU A 1 99 ? -5.651 1.624 4.044 1.00 98.25 99 LEU A N 1
ATOM 763 C CA . LEU A 1 99 ? -6.169 1.835 2.695 1.00 98.25 99 LEU A CA 1
ATOM 764 C C . LEU A 1 99 ? -5.460 3.004 2.020 1.00 98.25 99 LEU A C 1
ATOM 766 O O . LEU A 1 99 ? -4.944 2.837 0.924 1.00 98.25 99 LEU A O 1
ATOM 770 N N . LEU A 1 100 ? -5.331 4.143 2.705 1.00 97.25 100 LEU A N 1
ATOM 771 C CA . LEU A 1 100 ? -4.613 5.304 2.168 1.00 97.25 100 LEU A CA 1
ATOM 772 C C . LEU A 1 100 ? -3.145 4.990 1.842 1.00 97.25 100 LEU A C 1
ATOM 774 O O . LEU A 1 100 ? -2.611 5.458 0.835 1.00 97.25 100 LEU A O 1
ATOM 778 N N . LEU A 1 101 ? -2.478 4.204 2.692 1.00 96.94 101 LEU A N 1
ATOM 779 C CA . LEU A 1 101 ? -1.109 3.756 2.436 1.00 96.94 101 LEU A CA 1
ATOM 780 C C . LEU A 1 101 ? -1.055 2.837 1.213 1.00 96.94 101 LEU A C 1
ATOM 782 O O . LEU A 1 101 ? -0.211 3.041 0.343 1.00 96.94 101 LEU A O 1
ATOM 786 N N . LEU A 1 102 ? -1.976 1.878 1.120 1.00 96.56 102 LEU A N 1
ATOM 787 C CA . LEU A 1 102 ? -2.037 0.934 0.011 1.00 96.56 102 LEU A CA 1
ATOM 788 C C . LEU A 1 102 ? -2.336 1.637 -1.321 1.00 96.56 102 LEU A C 1
ATOM 790 O O . LEU A 1 102 ? -1.680 1.353 -2.317 1.00 96.56 102 LEU A O 1
ATOM 794 N N . GLU A 1 103 ? -3.250 2.608 -1.334 1.00 96.25 103 GLU A N 1
ATOM 795 C CA . GLU A 1 103 ? -3.544 3.444 -2.505 1.00 96.25 103 GLU A CA 1
ATOM 796 C C . GLU A 1 103 ? -2.312 4.248 -2.947 1.00 96.25 103 GLU A C 1
ATOM 798 O O . GLU A 1 103 ? -2.009 4.348 -4.140 1.00 96.25 103 GLU A O 1
ATOM 803 N N . LYS A 1 104 ? -1.547 4.798 -1.992 1.00 94.38 104 LYS A N 1
ATOM 804 C CA . LYS A 1 104 ? -0.288 5.490 -2.300 1.00 94.38 104 LYS A CA 1
ATOM 805 C C . LYS A 1 104 ? 0.727 4.531 -2.931 1.00 94.38 104 LYS A C 1
ATOM 807 O O . LYS A 1 104 ? 1.345 4.882 -3.940 1.00 94.38 104 LYS A O 1
ATOM 812 N N . GLU A 1 105 ? 0.901 3.347 -2.350 1.00 93.50 105 GLU A N 1
ATOM 813 C CA . GLU A 1 105 ? 1.815 2.317 -2.854 1.00 93.50 105 GLU A CA 1
ATOM 814 C C . GLU A 1 105 ? 1.395 1.792 -4.233 1.00 93.50 105 GLU A C 1
ATOM 816 O O . GLU A 1 105 ? 2.252 1.585 -5.097 1.00 93.50 105 GLU A O 1
ATOM 821 N N . GLU A 1 106 ? 0.094 1.637 -4.483 1.00 94.44 106 GLU A N 1
ATOM 822 C CA . GLU A 1 106 ? -0.453 1.238 -5.781 1.00 94.44 106 GLU A CA 1
ATOM 823 C C . GLU A 1 106 ? -0.086 2.261 -6.859 1.00 94.44 106 GLU A C 1
ATOM 825 O O . GLU A 1 106 ? 0.492 1.907 -7.892 1.00 94.44 106 GLU A O 1
ATOM 830 N N . VAL A 1 107 ? -0.323 3.550 -6.595 1.00 95.25 107 VAL A N 1
ATOM 831 C CA . VAL A 1 107 ? 0.030 4.631 -7.525 1.00 95.25 107 VAL A CA 1
ATOM 832 C C . VAL A 1 107 ? 1.542 4.695 -7.758 1.00 95.25 107 VAL A C 1
ATOM 834 O O . VAL A 1 107 ? 1.984 4.867 -8.897 1.00 95.25 107 VAL A O 1
ATOM 837 N N . GLN A 1 108 ? 2.361 4.553 -6.712 1.00 91.44 108 GLN A N 1
ATOM 838 C CA . GLN A 1 108 ? 3.823 4.538 -6.846 1.00 91.44 108 GLN A CA 1
ATOM 839 C C . GLN A 1 108 ? 4.309 3.344 -7.678 1.00 91.44 108 GLN A C 1
ATOM 841 O O . GLN A 1 108 ? 5.144 3.509 -8.573 1.00 91.44 108 GLN A O 1
ATOM 846 N N . THR A 1 109 ? 3.750 2.159 -7.438 1.00 92.25 109 THR A N 1
ATOM 847 C CA . THR A 1 109 ? 4.082 0.937 -8.177 1.00 92.25 109 THR A CA 1
ATOM 848 C C . THR A 1 109 ? 3.674 1.051 -9.643 1.00 92.25 109 THR A C 1
ATOM 850 O O . THR A 1 109 ? 4.470 0.721 -10.523 1.00 92.25 109 THR A O 1
ATOM 853 N N . ALA A 1 110 ? 2.486 1.590 -9.929 1.00 95.62 110 ALA A N 1
ATOM 854 C CA . ALA A 1 110 ? 2.021 1.834 -11.293 1.00 95.62 110 ALA A CA 1
ATOM 855 C C . ALA A 1 110 ? 2.948 2.803 -12.048 1.00 95.62 110 ALA A C 1
ATOM 857 O O . ALA A 1 110 ? 3.367 2.513 -13.171 1.00 95.62 110 ALA A O 1
ATOM 858 N N . ARG A 1 111 ? 3.360 3.907 -11.409 1.00 94.50 111 ARG A N 1
ATOM 859 C CA . ARG A 1 111 ? 4.327 4.863 -11.983 1.00 94.50 111 ARG A CA 1
ATOM 860 C C . ARG A 1 111 ? 5.682 4.215 -12.267 1.00 94.50 111 ARG A C 1
ATOM 862 O O . ARG A 1 111 ? 6.273 4.461 -13.318 1.00 94.50 111 ARG A O 1
ATOM 869 N N . MET A 1 112 ? 6.180 3.381 -11.353 1.00 93.75 112 MET A N 1
ATOM 870 C CA . MET A 1 112 ? 7.424 2.638 -11.563 1.00 93.75 112 MET A CA 1
ATOM 871 C C . MET A 1 112 ? 7.291 1.651 -12.728 1.00 93.75 112 MET A C 1
ATOM 873 O O . MET A 1 112 ? 8.191 1.559 -13.561 1.00 93.75 112 MET A O 1
ATOM 877 N N . ALA A 1 113 ? 6.168 0.938 -12.826 1.00 96.25 113 ALA A N 1
ATOM 878 C CA . ALA A 1 113 ? 5.915 0.011 -13.922 1.00 96.25 113 ALA A CA 1
ATOM 879 C C . ALA A 1 113 ? 5.913 0.726 -15.284 1.00 96.25 113 ALA A C 1
ATOM 881 O O . ALA A 1 113 ? 6.542 0.247 -16.228 1.00 96.25 113 ALA A O 1
ATOM 882 N N . GLU A 1 114 ? 5.284 1.899 -15.377 1.00 96.69 114 GLU A N 1
ATOM 883 C CA . GLU A 1 114 ? 5.280 2.724 -16.590 1.00 96.69 114 GLU A CA 1
ATOM 884 C C . GLU A 1 114 ? 6.681 3.257 -16.938 1.00 96.69 114 GLU A C 1
ATOM 886 O O . GLU A 1 114 ? 7.123 3.191 -18.093 1.00 96.69 114 GLU A O 1
ATOM 891 N N . LEU A 1 115 ? 7.441 3.707 -15.934 1.00 96.06 115 LEU A N 1
ATOM 892 C CA . LEU A 1 115 ? 8.839 4.097 -16.113 1.00 96.06 115 LEU A CA 1
ATOM 893 C C . LEU A 1 115 ? 9.683 2.934 -16.658 1.00 96.06 115 LEU A C 1
ATOM 895 O O . LEU A 1 115 ? 10.441 3.109 -17.612 1.00 96.06 115 LEU A O 1
ATOM 899 N N . LEU A 1 116 ? 9.550 1.740 -16.084 1.00 96.19 116 LEU A N 1
ATOM 900 C CA . LEU A 1 116 ? 10.284 0.559 -16.537 1.00 96.19 116 LEU A CA 1
ATOM 901 C C . LEU A 1 116 ? 9.861 0.138 -17.947 1.00 96.19 116 LEU A C 1
ATOM 903 O O . LEU A 1 116 ? 10.716 -0.225 -18.755 1.00 96.19 116 LEU A O 1
ATOM 907 N N . ALA A 1 117 ? 8.568 0.215 -18.271 1.00 97.50 117 ALA A N 1
ATOM 908 C CA . ALA A 1 117 ? 8.057 -0.095 -19.601 1.00 97.50 117 ALA A CA 1
ATOM 909 C C . ALA A 1 117 ? 8.618 0.863 -20.665 1.00 97.50 117 ALA A C 1
ATOM 911 O O . ALA A 1 117 ? 9.116 0.400 -21.696 1.00 97.50 117 ALA A O 1
ATOM 912 N N . SER A 1 118 ? 8.607 2.173 -20.394 1.00 96.69 118 SER A N 1
ATOM 913 C CA . SER A 1 118 ? 9.167 3.187 -21.299 1.00 96.69 118 SER A CA 1
ATOM 914 C C . SER A 1 118 ? 10.680 3.032 -21.480 1.00 96.69 118 SER A C 1
ATOM 916 O O . SER A 1 118 ? 11.165 3.025 -22.612 1.00 96.69 118 SER A O 1
ATOM 918 N N . MET A 1 119 ? 11.433 2.799 -20.399 1.00 96.31 119 MET A N 1
ATOM 919 C CA . MET A 1 119 ? 12.874 2.550 -20.497 1.00 96.31 119 MET A CA 1
ATOM 920 C C . MET A 1 119 ? 13.192 1.254 -21.244 1.00 96.31 119 MET A C 1
ATOM 922 O O . MET A 1 119 ? 14.117 1.226 -22.054 1.00 96.31 119 MET A O 1
ATOM 926 N N . ARG A 1 120 ? 12.406 0.189 -21.034 1.00 97.56 120 ARG A N 1
ATOM 927 C CA . ARG A 1 120 ? 12.550 -1.068 -21.778 1.00 97.56 120 ARG A CA 1
ATOM 928 C C . ARG A 1 120 ? 12.336 -0.858 -23.274 1.00 97.56 120 ARG A C 1
ATOM 930 O O . ARG A 1 120 ? 13.087 -1.426 -24.060 1.00 97.56 120 ARG A O 1
ATOM 937 N N . ALA A 1 121 ? 11.317 -0.091 -23.665 1.00 97.94 121 ALA A N 1
ATOM 938 C CA . ALA A 1 121 ? 11.072 0.235 -25.068 1.00 97.94 121 ALA A CA 1
ATOM 939 C C . ALA A 1 121 ? 12.260 1.000 -25.665 1.00 97.94 121 ALA A C 1
ATOM 941 O O . ALA A 1 121 ? 12.817 0.561 -26.668 1.00 97.94 121 ALA A O 1
ATOM 942 N N . ARG A 1 122 ? 12.742 2.045 -24.977 1.00 96.94 122 ARG A N 1
ATOM 943 C CA . ARG A 1 122 ? 13.882 2.839 -25.453 1.00 96.94 122 ARG A CA 1
ATOM 944 C C . ARG A 1 122 ? 15.169 2.023 -25.585 1.00 96.94 122 ARG A C 1
ATOM 946 O O . ARG A 1 122 ? 15.917 2.197 -26.539 1.00 96.94 122 ARG A O 1
ATOM 953 N N . PHE A 1 123 ? 15.440 1.121 -24.644 1.00 97.12 123 PHE A N 1
ATOM 954 C CA . PHE A 1 123 ? 16.610 0.243 -24.725 1.00 97.12 123 PHE A CA 1
ATOM 955 C C . PHE A 1 123 ? 16.512 -0.768 -25.865 1.00 97.12 123 PHE A C 1
ATOM 957 O O . PHE A 1 123 ? 17.537 -1.106 -26.447 1.00 97.12 123 PHE A O 1
ATOM 964 N N . LYS A 1 124 ? 15.305 -1.241 -26.198 1.00 98.06 124 LYS A N 1
ATOM 965 C CA . LYS A 1 124 ? 15.104 -2.096 -27.372 1.00 98.06 124 LYS A CA 1
ATOM 966 C C . LYS A 1 124 ? 15.372 -1.338 -28.666 1.00 98.06 124 LYS A C 1
ATOM 968 O O . LYS A 1 124 ? 16.141 -1.836 -29.471 1.00 98.06 124 LYS A O 1
ATOM 973 N N . GLU A 1 125 ? 14.823 -0.134 -28.814 1.00 97.44 125 GLU A N 1
ATOM 974 C CA . GLU A 1 125 ? 15.081 0.718 -29.984 1.00 97.44 125 GLU A CA 1
ATOM 975 C C . GLU A 1 125 ? 16.579 0.958 -30.186 1.00 97.44 125 GLU A C 1
ATOM 977 O O . GLU A 1 125 ? 17.100 0.692 -31.260 1.00 97.44 125 GLU A O 1
ATOM 982 N N . LEU A 1 126 ? 17.294 1.368 -29.133 1.00 96.88 126 LEU A N 1
ATOM 983 C CA . LEU A 1 126 ? 18.742 1.588 -29.203 1.00 96.88 126 LEU A CA 1
ATOM 984 C C . LEU A 1 126 ? 19.519 0.315 -29.555 1.00 96.88 126 LEU A C 1
ATOM 986 O O . LEU A 1 126 ? 20.521 0.373 -30.263 1.00 96.88 126 LEU A O 1
ATOM 990 N N . LEU A 1 127 ? 19.084 -0.841 -29.048 1.00 97.62 127 LEU A N 1
ATOM 991 C CA . LEU A 1 127 ? 19.705 -2.121 -29.374 1.00 97.62 127 LEU A CA 1
ATOM 992 C C . LEU A 1 127 ? 19.477 -2.495 -30.842 1.00 97.62 127 LEU A C 1
ATOM 994 O O . LEU A 1 127 ? 20.397 -3.001 -31.481 1.00 97.62 127 LEU A O 1
ATOM 998 N N . ASP A 1 128 ? 18.276 -2.255 -31.361 1.00 97.88 128 ASP A N 1
ATOM 999 C CA . ASP A 1 128 ? 17.931 -2.513 -32.756 1.00 97.88 128 ASP A CA 1
ATOM 1000 C C . ASP A 1 128 ? 18.690 -1.556 -33.690 1.00 97.88 128 ASP A C 1
ATOM 1002 O O . ASP A 1 128 ? 19.263 -2.007 -34.678 1.00 97.88 128 ASP A O 1
ATOM 1006 N N . GLU A 1 129 ? 18.796 -0.271 -33.335 1.00 96.31 129 GLU A N 1
ATOM 1007 C CA . GLU A 1 129 ? 19.610 0.725 -34.043 1.00 96.31 129 GLU A CA 1
ATOM 1008 C C . GLU A 1 129 ? 21.093 0.323 -34.098 1.00 96.31 129 GLU A C 1
ATOM 1010 O O . GLU A 1 129 ? 21.699 0.350 -35.167 1.00 96.31 129 GLU A O 1
ATOM 1015 N N . LEU A 1 130 ? 21.671 -0.105 -32.968 1.00 96.38 130 LEU A N 1
ATOM 1016 C CA . LEU A 1 130 ? 23.061 -0.569 -32.906 1.00 96.38 130 LEU A CA 1
ATOM 1017 C C . LEU A 1 130 ? 23.291 -1.846 -33.720 1.00 96.38 130 LEU A C 1
ATOM 1019 O O . LEU A 1 130 ? 24.328 -1.988 -34.356 1.00 96.38 130 LEU A O 1
ATOM 1023 N N . ARG A 1 131 ? 22.339 -2.785 -33.702 1.00 96.62 131 ARG A N 1
ATOM 1024 C CA . ARG A 1 131 ? 22.424 -4.042 -34.464 1.00 96.62 131 ARG A CA 1
ATOM 1025 C C . ARG A 1 131 ? 22.193 -3.861 -35.958 1.00 96.62 131 ARG A C 1
ATOM 1027 O O . ARG A 1 131 ? 22.587 -4.727 -36.728 1.00 96.62 131 ARG A O 1
ATOM 1034 N N . ALA A 1 132 ? 21.521 -2.785 -36.353 1.00 96.06 132 ALA A N 1
ATOM 1035 C CA . ALA A 1 132 ? 21.305 -2.440 -37.751 1.00 96.06 132 ALA A CA 1
ATOM 1036 C C . ALA A 1 132 ? 22.548 -1.816 -38.406 1.00 96.06 132 ALA A C 1
ATOM 1038 O O . ALA A 1 132 ? 22.545 -1.612 -39.621 1.00 96.06 132 ALA A O 1
ATOM 1039 N N . ILE A 1 133 ? 23.591 -1.501 -37.628 1.00 95.00 133 ILE A N 1
ATOM 1040 C CA . ILE A 1 133 ? 24.879 -1.071 -38.168 1.00 95.00 133 ILE A CA 1
ATOM 1041 C C . ILE A 1 133 ? 25.503 -2.254 -38.912 1.00 95.00 133 ILE A C 1
ATOM 1043 O O . ILE A 1 133 ? 25.781 -3.295 -38.326 1.00 95.00 133 ILE A O 1
ATOM 1047 N N . ASP A 1 134 ? 25.697 -2.070 -40.214 1.00 93.94 134 ASP A N 1
ATOM 1048 C CA . ASP A 1 134 ? 26.327 -3.034 -41.110 1.00 93.94 134 ASP A CA 1
ATOM 1049 C C . ASP A 1 134 ? 27.537 -2.355 -41.756 1.00 93.94 134 ASP A C 1
ATOM 1051 O O . ASP A 1 134 ? 27.388 -1.562 -42.692 1.00 93.94 134 ASP A O 1
ATOM 1055 N N . GLU A 1 135 ? 28.725 -2.610 -41.202 1.00 92.62 135 GLU A N 1
ATOM 1056 C CA . GLU A 1 135 ? 29.961 -1.972 -41.658 1.00 92.62 135 GLU A CA 1
ATOM 1057 C C . GLU A 1 135 ? 30.393 -2.451 -43.054 1.00 92.62 135 GLU A C 1
ATOM 1059 O O . GLU A 1 135 ? 31.114 -1.736 -43.748 1.00 92.62 135 GLU A O 1
ATOM 1064 N N . GLU A 1 136 ? 29.928 -3.623 -43.505 1.00 92.44 136 GLU A N 1
ATOM 1065 C CA . GLU A 1 136 ? 30.283 -4.195 -44.814 1.00 92.44 136 GLU A CA 1
ATOM 1066 C C . GLU A 1 136 ? 29.617 -3.452 -45.981 1.00 92.44 136 GLU A C 1
ATOM 1068 O O . GLU A 1 136 ? 30.055 -3.551 -47.128 1.00 92.44 136 GLU A O 1
ATOM 1073 N N . ARG A 1 137 ? 28.546 -2.701 -45.702 1.00 93.31 137 ARG A N 1
ATOM 1074 C CA . ARG A 1 137 ? 27.777 -1.953 -46.706 1.00 93.31 137 ARG A CA 1
ATOM 1075 C C . ARG A 1 137 ? 28.206 -0.500 -46.865 1.00 93.31 137 ARG A C 1
ATOM 1077 O O . ARG A 1 137 ? 27.612 0.213 -47.677 1.00 93.31 137 ARG A O 1
ATOM 1084 N N . TRP A 1 138 ? 29.178 -0.033 -46.087 1.00 95.81 138 TRP A N 1
ATOM 1085 C CA . TRP A 1 138 ? 29.621 1.356 -46.157 1.00 95.81 138 TRP A CA 1
ATOM 1086 C C . TRP A 1 138 ? 30.437 1.603 -47.431 1.00 95.81 138 TRP A C 1
ATOM 1088 O O . TRP A 1 138 ? 31.336 0.821 -47.737 1.00 95.81 138 TRP A O 1
ATOM 1098 N N . PRO A 1 139 ? 30.159 2.678 -48.187 1.00 93.12 139 PRO A N 1
ATOM 1099 C CA . PRO A 1 139 ? 30.928 2.987 -49.382 1.00 93.12 139 PRO A CA 1
ATOM 1100 C C . PRO A 1 139 ? 32.274 3.634 -49.005 1.00 93.12 139 PRO A C 1
ATOM 1102 O O . PRO A 1 139 ? 32.342 4.463 -48.093 1.00 93.12 139 PRO A O 1
ATOM 1105 N N . ASP A 1 140 ? 33.348 3.269 -49.711 1.00 93.00 140 ASP A N 1
ATOM 1106 C CA . ASP A 1 140 ? 34.727 3.690 -49.398 1.00 93.00 140 ASP A CA 1
ATOM 1107 C C . ASP A 1 140 ? 34.909 5.219 -49.380 1.00 93.00 140 ASP A C 1
ATOM 1109 O O . ASP A 1 140 ? 35.686 5.755 -48.588 1.00 93.00 140 ASP A O 1
ATOM 1113 N N . ASP A 1 141 ? 34.170 5.941 -50.225 1.00 94.75 141 ASP A N 1
ATOM 1114 C CA . ASP A 1 141 ? 34.198 7.401 -50.326 1.00 94.75 141 ASP A CA 1
ATOM 1115 C C . ASP A 1 141 ? 33.431 8.114 -49.197 1.00 94.75 141 ASP A C 1
ATOM 1117 O O . ASP A 1 141 ? 33.691 9.291 -48.937 1.00 94.75 141 ASP A O 1
ATOM 1121 N N . ALA A 1 142 ? 32.548 7.412 -48.473 1.00 92.25 142 ALA A N 1
ATOM 1122 C CA . ALA A 1 142 ? 31.814 7.941 -47.316 1.00 92.25 142 ALA A CA 1
ATOM 1123 C C . ALA A 1 142 ? 32.136 7.234 -45.985 1.00 92.25 142 ALA A C 1
ATOM 1125 O O . ALA A 1 142 ? 31.518 7.548 -44.964 1.00 92.25 142 ALA A O 1
ATOM 1126 N N . PHE A 1 143 ? 33.130 6.338 -45.954 1.00 94.38 143 PHE A N 1
ATOM 1127 C CA . PHE A 1 143 ? 33.493 5.547 -44.772 1.00 94.38 143 PHE A CA 1
ATOM 1128 C C . PHE A 1 143 ? 33.691 6.401 -43.510 1.00 94.38 143 PHE A C 1
ATOM 1130 O O . PHE A 1 143 ? 33.159 6.092 -42.446 1.00 94.38 143 PHE A O 1
ATOM 1137 N N . GLY A 1 144 ? 34.413 7.523 -43.620 1.00 95.44 144 GLY A N 1
ATOM 1138 C CA . GLY A 1 144 ? 34.650 8.417 -42.481 1.00 95.44 144 GLY A CA 1
ATOM 1139 C C . GLY A 1 144 ? 33.373 9.063 -41.924 1.00 95.44 144 GLY A C 1
ATOM 1140 O O . GLY A 1 144 ? 33.265 9.277 -40.712 1.00 95.44 144 GLY A O 1
ATOM 1141 N N . ALA A 1 145 ? 32.393 9.350 -42.786 1.00 95.75 145 ALA A N 1
ATOM 1142 C CA . ALA A 1 145 ? 31.110 9.915 -42.378 1.00 95.75 145 ALA A CA 1
ATOM 1143 C C . ALA A 1 145 ? 30.229 8.862 -41.687 1.00 95.75 145 ALA A C 1
ATOM 1145 O O . ALA A 1 145 ? 29.685 9.139 -40.615 1.00 95.75 145 ALA A O 1
ATOM 1146 N N . GLU A 1 146 ? 30.144 7.648 -42.242 1.00 95.56 146 GLU A N 1
ATOM 1147 C CA . GLU A 1 146 ? 29.391 6.541 -41.635 1.00 95.56 146 GLU A CA 1
ATOM 1148 C C . GLU A 1 146 ? 30.009 6.090 -40.303 1.00 95.56 146 GLU A C 1
ATOM 1150 O O . GLU A 1 146 ? 29.287 5.924 -39.320 1.00 95.56 146 GLU A O 1
ATOM 1155 N N . LEU A 1 147 ? 31.342 6.031 -40.198 1.00 96.44 147 LEU A N 1
ATOM 1156 C CA . LEU A 1 147 ? 32.030 5.748 -38.934 1.00 96.44 147 LEU A CA 1
ATOM 1157 C C . LEU A 1 147 ? 31.717 6.798 -37.858 1.00 96.44 147 LEU A C 1
ATOM 1159 O O . LEU A 1 147 ? 31.458 6.459 -36.703 1.00 96.44 147 LEU A O 1
ATOM 1163 N N . SER A 1 148 ? 31.714 8.081 -38.230 1.00 96.81 148 SER A N 1
ATOM 1164 C CA . SER A 1 148 ? 31.376 9.170 -37.305 1.00 96.81 148 SER A CA 1
ATOM 1165 C C . SER A 1 148 ? 29.925 9.069 -36.822 1.00 96.81 148 SER A C 1
ATOM 1167 O O . SER A 1 148 ? 29.643 9.294 -35.644 1.00 96.81 148 SER A O 1
ATOM 1169 N N . LYS A 1 149 ? 29.004 8.682 -37.710 1.00 95.44 149 LYS A N 1
ATOM 1170 C CA . LYS A 1 149 ? 27.592 8.446 -37.388 1.00 95.44 149 LYS A CA 1
ATOM 1171 C C . LYS A 1 149 ? 27.406 7.233 -36.473 1.00 95.44 149 LYS A C 1
ATOM 1173 O O . LYS A 1 149 ? 26.679 7.333 -35.487 1.00 95.44 149 LYS A O 1
ATOM 1178 N N . ALA A 1 150 ? 28.091 6.124 -36.748 1.00 96.25 150 ALA A N 1
ATOM 1179 C CA . ALA A 1 150 ? 28.079 4.936 -35.898 1.00 96.25 150 ALA A CA 1
ATOM 1180 C C . ALA A 1 150 ? 28.623 5.243 -34.492 1.00 96.25 150 ALA A C 1
ATOM 1182 O O . ALA A 1 150 ? 27.999 4.885 -33.494 1.00 96.25 150 ALA A O 1
ATOM 1183 N N . LEU A 1 151 ? 29.732 5.986 -34.393 1.00 96.62 151 LEU A N 1
ATOM 1184 C CA . LEU A 1 151 ? 30.277 6.446 -33.111 1.00 96.62 151 LEU A CA 1
ATOM 1185 C C . LEU A 1 151 ? 29.298 7.342 -32.344 1.00 96.62 151 LEU A C 1
ATOM 1187 O O . LEU A 1 151 ? 29.147 7.177 -31.133 1.00 96.62 151 LEU A O 1
ATOM 1191 N N . ALA A 1 152 ? 28.614 8.260 -33.031 1.00 96.62 152 ALA A N 1
ATOM 1192 C CA . ALA A 1 152 ? 27.595 9.101 -32.410 1.00 96.62 152 ALA A CA 1
ATOM 1193 C C . ALA A 1 152 ? 26.432 8.267 -31.845 1.00 96.62 152 ALA A C 1
ATOM 1195 O O . ALA A 1 152 ? 25.977 8.532 -30.732 1.00 96.62 152 ALA A O 1
ATOM 1196 N N . LEU A 1 153 ? 25.999 7.228 -32.567 1.00 96.38 153 LEU A N 1
ATOM 1197 C CA . LEU A 1 153 ? 24.938 6.317 -32.129 1.00 96.38 153 LEU A CA 1
ATOM 1198 C C . LEU A 1 153 ? 25.363 5.491 -30.905 1.00 96.38 153 LEU A C 1
ATOM 1200 O O . LEU A 1 153 ? 24.604 5.355 -29.945 1.00 96.38 153 LEU A O 1
ATOM 1204 N N . VAL A 1 154 ? 26.608 5.005 -30.884 1.00 97.38 154 VAL A N 1
ATOM 1205 C CA . VAL A 1 154 ? 27.185 4.314 -29.719 1.00 97.38 154 VAL A CA 1
ATOM 1206 C C . VAL A 1 154 ? 27.235 5.230 -28.494 1.00 97.38 154 VAL A C 1
ATOM 1208 O O . VAL A 1 154 ? 26.887 4.798 -27.391 1.00 97.38 154 VAL A O 1
ATOM 1211 N N . GLU A 1 155 ? 27.650 6.488 -28.654 1.00 97.69 155 GLU A N 1
ATOM 1212 C CA . GLU A 1 155 ? 27.712 7.424 -27.529 1.00 97.69 155 GLU A CA 1
ATOM 1213 C C . GLU A 1 155 ? 26.313 7.807 -27.023 1.00 97.69 155 GLU A C 1
ATOM 1215 O O . GLU A 1 155 ? 26.091 7.833 -25.809 1.00 97.69 155 GLU A O 1
ATOM 1220 N N . ASP A 1 156 ? 25.338 8.004 -27.918 1.00 95.88 156 ASP A N 1
ATOM 1221 C CA . ASP A 1 156 ? 23.942 8.223 -27.522 1.00 95.88 156 ASP A CA 1
ATOM 1222 C C . ASP A 1 156 ? 23.384 7.035 -26.727 1.00 95.88 156 ASP A C 1
ATOM 1224 O O . ASP A 1 156 ? 22.806 7.214 -25.646 1.00 95.88 156 ASP A O 1
ATOM 1228 N N . ALA A 1 157 ? 23.639 5.808 -27.190 1.00 96.44 157 ALA A N 1
ATOM 1229 C CA . ALA A 1 157 ? 23.228 4.600 -26.489 1.00 96.44 157 ALA A CA 1
ATOM 1230 C C . ALA A 1 157 ? 23.861 4.507 -25.089 1.00 96.44 157 ALA A C 1
ATOM 1232 O O . ALA A 1 157 ? 23.165 4.222 -24.108 1.00 96.44 157 ALA A O 1
ATOM 1233 N N . ARG A 1 158 ? 25.162 4.814 -24.951 1.00 97.12 158 ARG A N 1
ATOM 1234 C CA . ARG A 1 158 ? 25.857 4.837 -23.648 1.00 97.12 158 ARG A CA 1
ATOM 1235 C C . ARG A 1 158 ? 25.268 5.880 -22.707 1.00 97.12 158 ARG A C 1
ATOM 1237 O O . ARG A 1 158 ? 25.059 5.586 -21.524 1.00 97.12 158 ARG A O 1
ATOM 1244 N N . MET A 1 159 ? 25.006 7.087 -23.201 1.00 97.44 159 MET A N 1
ATOM 1245 C CA . MET A 1 159 ? 24.405 8.155 -22.405 1.00 97.44 159 MET A CA 1
ATOM 1246 C C . MET A 1 159 ? 22.987 7.794 -21.966 1.00 97.44 159 MET A C 1
ATOM 1248 O O . MET A 1 159 ? 22.657 7.944 -20.787 1.00 97.44 159 MET A O 1
ATOM 1252 N N . THR A 1 160 ? 22.159 7.292 -22.880 1.00 95.25 160 THR A N 1
ATOM 1253 C CA . THR A 1 160 ? 20.767 6.925 -22.597 1.00 95.25 160 THR A CA 1
ATOM 1254 C C . THR A 1 160 ? 20.680 5.750 -21.630 1.00 95.25 160 THR A C 1
ATOM 1256 O O . THR A 1 160 ? 19.868 5.786 -20.705 1.00 95.25 160 THR A O 1
ATOM 1259 N N . TYR A 1 161 ? 21.562 4.756 -21.755 1.00 96.31 161 TYR A N 1
ATOM 1260 C CA . TYR A 1 161 ? 21.665 3.654 -20.799 1.00 96.31 161 TYR A CA 1
ATOM 1261 C C . TYR A 1 161 ? 21.985 4.150 -19.383 1.00 96.31 161 TYR A C 1
ATOM 1263 O O . TYR A 1 161 ? 21.250 3.856 -18.439 1.00 96.31 161 TYR A O 1
ATOM 1271 N N . LYS A 1 162 ? 23.035 4.971 -19.233 1.00 96.50 162 LYS A N 1
ATOM 1272 C CA . LYS A 1 162 ? 23.428 5.538 -17.932 1.00 96.50 162 LYS A CA 1
ATOM 1273 C C . LYS A 1 162 ? 22.319 6.392 -17.318 1.00 96.50 162 LYS A C 1
ATOM 1275 O O . LYS A 1 162 ? 21.986 6.212 -16.150 1.00 96.50 162 LYS A O 1
ATOM 1280 N N . LYS A 1 163 ? 21.730 7.302 -18.102 1.00 95.38 163 LYS A N 1
ATOM 1281 C CA . LYS A 1 163 ? 20.619 8.162 -17.659 1.00 95.38 163 LYS A CA 1
ATOM 1282 C C . LYS A 1 163 ? 19.399 7.333 -17.259 1.00 95.38 163 LYS A C 1
ATOM 1284 O O . LYS A 1 163 ? 18.775 7.619 -16.242 1.00 95.38 163 LYS A O 1
ATOM 1289 N N . GLY A 1 164 ? 19.083 6.299 -18.035 1.00 94.25 164 GLY A N 1
ATOM 1290 C CA . GLY A 1 164 ? 17.990 5.373 -17.767 1.00 94.25 164 GLY A CA 1
ATOM 1291 C C . GLY A 1 164 ? 18.150 4.638 -16.442 1.00 94.25 164 GLY A C 1
ATOM 1292 O O . GLY A 1 164 ? 17.230 4.642 -15.628 1.00 94.25 164 GLY A O 1
ATOM 1293 N N . LEU A 1 165 ? 19.334 4.072 -16.191 1.00 94.06 165 LEU A N 1
ATOM 1294 C CA . LEU A 1 165 ? 19.636 3.412 -14.919 1.00 94.06 165 LEU A CA 1
ATOM 1295 C C . LEU A 1 165 ? 19.566 4.377 -13.736 1.00 94.06 165 LEU A C 1
ATOM 1297 O O . LEU A 1 165 ? 18.900 4.070 -12.750 1.00 94.06 165 LEU A O 1
ATOM 1301 N N . ALA A 1 166 ? 20.171 5.561 -13.861 1.00 94.25 166 ALA A N 1
ATOM 1302 C CA . ALA A 1 166 ? 20.114 6.581 -12.818 1.00 94.25 166 ALA A CA 1
ATOM 1303 C C . ALA A 1 166 ? 18.667 7.002 -12.512 1.00 94.25 166 ALA A C 1
ATOM 1305 O O . ALA A 1 166 ? 18.311 7.186 -11.354 1.00 94.25 166 ALA A O 1
ATOM 1306 N N . LYS A 1 167 ? 17.805 7.106 -13.533 1.00 93.25 167 LYS A N 1
ATOM 1307 C CA . LYS A 1 167 ? 16.382 7.426 -13.358 1.00 93.25 167 LYS A CA 1
ATOM 1308 C C . LYS A 1 167 ? 15.624 6.318 -12.622 1.00 93.25 167 LYS A C 1
ATOM 1310 O O . LYS A 1 167 ? 14.806 6.623 -11.758 1.00 93.25 167 LYS A O 1
ATOM 1315 N N . ILE A 1 168 ? 15.896 5.049 -12.932 1.00 92.12 168 ILE A N 1
ATOM 1316 C CA . ILE A 1 168 ? 15.287 3.900 -12.240 1.00 92.12 168 ILE A CA 1
ATOM 1317 C C . ILE A 1 168 ? 15.721 3.873 -10.771 1.00 92.12 168 ILE A C 1
ATOM 1319 O O . ILE A 1 168 ? 14.884 3.742 -9.882 1.00 92.12 168 ILE A O 1
ATOM 1323 N N . GLU A 1 169 ? 17.013 4.051 -10.504 1.00 89.81 169 GLU A N 1
ATOM 1324 C CA . GLU A 1 169 ? 17.562 4.072 -9.146 1.00 89.81 169 GLU A CA 1
ATOM 1325 C C . GLU A 1 169 ? 17.022 5.254 -8.330 1.00 89.81 169 GLU A C 1
ATOM 1327 O O . GLU A 1 169 ? 16.520 5.069 -7.220 1.00 89.81 169 GLU A O 1
ATOM 1332 N N . ALA A 1 170 ? 17.002 6.447 -8.926 1.00 88.88 170 ALA A N 1
ATOM 1333 C CA . ALA A 1 170 ? 16.453 7.648 -8.310 1.00 88.88 170 ALA A CA 1
ATOM 1334 C C . ALA A 1 170 ? 14.945 7.569 -8.059 1.00 88.88 170 ALA A C 1
ATOM 1336 O O . ALA A 1 170 ? 14.469 8.324 -7.227 1.00 88.88 170 ALA A O 1
ATOM 1337 N N . THR A 1 171 ? 14.203 6.689 -8.745 1.00 83.75 171 THR A N 1
ATOM 1338 C CA . THR A 1 171 ? 12.761 6.456 -8.514 1.00 83.75 171 THR A CA 1
ATOM 1339 C C . THR A 1 171 ? 12.517 5.284 -7.553 1.00 83.75 171 THR A C 1
ATOM 1341 O O . THR A 1 171 ? 11.436 5.161 -6.992 1.00 83.75 171 THR A O 1
ATOM 1344 N N . ARG A 1 172 ? 13.518 4.421 -7.330 1.00 76.12 172 ARG A N 1
ATOM 1345 C CA . ARG A 1 172 ? 13.465 3.314 -6.362 1.00 76.12 172 ARG A CA 1
ATOM 1346 C C . ARG A 1 172 ? 13.726 3.777 -4.926 1.00 76.12 172 ARG A C 1
ATOM 1348 O O . ARG A 1 172 ? 13.244 3.146 -3.993 1.00 76.12 172 ARG A O 1
ATOM 1355 N N . TRP A 1 173 ? 14.515 4.837 -4.760 1.00 61.72 173 TRP A N 1
ATOM 1356 C CA . TRP A 1 173 ? 14.957 5.347 -3.459 1.00 61.72 173 TRP A CA 1
ATOM 1357 C C . TRP A 1 173 ? 14.206 6.566 -2.859 1.00 61.72 173 TRP A C 1
ATOM 1359 O O . TRP A 1 173 ? 14.472 6.885 -1.699 1.00 61.72 173 TRP A O 1
ATOM 1369 N N . PRO A 1 174 ? 13.263 7.270 -3.515 1.00 57.88 174 PRO A N 1
ATOM 1370 C CA . PRO A 1 174 ? 12.555 8.363 -2.871 1.00 57.88 174 PRO A CA 1
ATOM 1371 C C . PRO A 1 174 ? 11.226 7.846 -2.289 1.00 57.88 174 PRO A C 1
ATOM 1373 O O . PRO A 1 174 ? 10.391 7.308 -3.006 1.00 57.88 174 PRO A O 1
ATOM 1376 N N . GLU A 1 175 ? 11.027 8.070 -0.987 1.00 51.25 175 GLU A N 1
ATOM 1377 C CA . GLU A 1 175 ? 9.750 7.981 -0.239 1.00 51.25 175 GLU A CA 1
ATOM 1378 C C . GLU A 1 175 ? 9.397 6.718 0.577 1.00 51.25 175 GLU A C 1
ATOM 1380 O O . GLU A 1 175 ? 8.253 6.610 1.015 1.00 51.25 175 GLU A O 1
ATOM 1385 N N . GLY A 1 176 ? 10.330 5.808 0.880 1.00 46.44 176 GLY A N 1
ATOM 1386 C CA . GLY A 1 176 ? 9.965 4.561 1.583 1.00 46.44 176 GLY A CA 1
ATOM 1387 C C . GLY A 1 176 ? 10.985 3.979 2.558 1.00 46.44 176 GLY A C 1
ATOM 1388 O O . GLY A 1 176 ? 10.977 2.776 2.801 1.00 46.44 176 GLY A O 1
ATOM 1389 N N . GLY A 1 177 ? 11.880 4.793 3.118 1.00 45.94 177 GLY A N 1
ATOM 1390 C CA . GLY A 1 177 ? 12.654 4.374 4.285 1.00 45.94 177 GLY A CA 1
ATOM 1391 C C . GLY A 1 177 ? 11.744 4.263 5.509 1.00 45.94 177 GLY A C 1
ATOM 1392 O O . GLY A 1 177 ? 11.605 5.236 6.242 1.00 45.94 177 GLY A O 1
ATOM 1393 N N . GLY A 1 178 ? 11.123 3.100 5.708 1.00 49.31 178 GLY A N 1
ATOM 1394 C CA . GLY A 1 178 ? 10.433 2.740 6.947 1.00 49.31 178 GLY A CA 1
ATOM 1395 C C . GLY A 1 178 ? 8.965 2.365 6.767 1.00 49.31 178 GLY A C 1
ATOM 1396 O O . GLY A 1 178 ? 8.097 3.226 6.806 1.00 49.31 178 GLY A O 1
ATOM 1397 N N . ALA A 1 179 ? 8.715 1.065 6.621 1.00 43.12 179 ALA A N 1
ATOM 1398 C CA . ALA A 1 179 ? 7.649 0.312 7.289 1.00 43.12 179 ALA A CA 1
ATOM 1399 C C 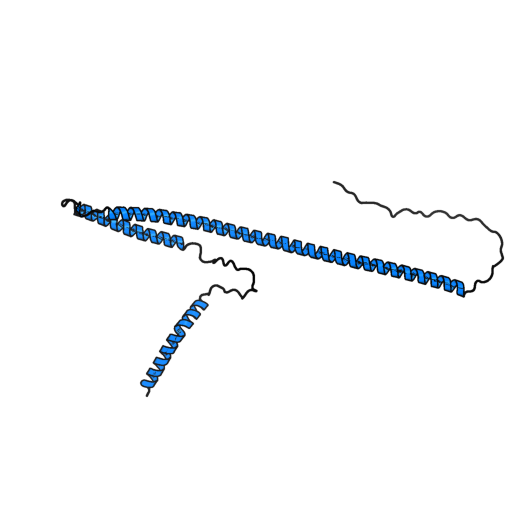. ALA A 1 179 ? 7.601 -1.080 6.652 1.00 43.12 179 ALA A C 1
ATOM 1401 O O . ALA A 1 179 ? 6.832 -1.345 5.733 1.00 43.12 179 ALA A O 1
ATOM 1402 N N . GLN A 1 180 ? 8.432 -1.999 7.147 1.00 39.91 180 GLN A N 1
ATOM 1403 C CA . GLN A 1 180 ? 8.103 -3.406 6.971 1.00 39.91 180 GLN A CA 1
ATOM 1404 C C . GLN A 1 180 ? 6.770 -3.647 7.680 1.00 39.91 180 GLN A C 1
ATOM 1406 O O . GLN A 1 180 ? 6.698 -3.617 8.909 1.00 39.91 180 GLN A O 1
ATOM 1411 N N . VAL A 1 181 ? 5.707 -3.851 6.907 1.00 42.75 181 VAL A N 1
ATOM 1412 C CA . VAL A 1 181 ? 4.418 -4.318 7.411 1.00 42.75 181 VAL A CA 1
ATOM 1413 C C . VAL A 1 181 ? 4.618 -5.754 7.902 1.00 42.75 181 VAL A C 1
ATOM 1415 O O . VAL A 1 181 ? 4.456 -6.722 7.165 1.00 42.75 181 VAL A O 1
ATOM 1418 N N . SER A 1 182 ? 5.027 -5.898 9.164 1.00 37.91 182 SER A N 1
ATOM 1419 C CA . SER A 1 182 ? 4.890 -7.154 9.896 1.00 37.91 182 SER A CA 1
ATOM 1420 C C . SER A 1 182 ? 3.417 -7.333 10.241 1.00 37.91 182 SER A C 1
ATOM 1422 O O . SER A 1 182 ? 2.915 -6.756 11.205 1.00 37.91 182 SER A O 1
ATOM 1424 N N . VAL A 1 183 ? 2.717 -8.148 9.453 1.00 42.06 183 VAL A N 1
ATOM 1425 C CA . VAL A 1 183 ? 1.439 -8.736 9.861 1.00 42.06 183 VAL A CA 1
ATOM 1426 C C . VAL A 1 183 ? 1.755 -9.782 10.932 1.00 42.06 183 VAL A C 1
ATOM 1428 O O . VAL A 1 183 ? 1.991 -10.950 10.635 1.00 42.06 183 VAL A O 1
ATOM 1431 N N . ALA A 1 184 ? 1.851 -9.341 12.186 1.00 38.34 184 ALA A N 1
ATOM 1432 C CA . ALA A 1 184 ? 2.016 -10.231 13.324 1.00 38.34 184 ALA A CA 1
ATOM 1433 C C . ALA A 1 184 ? 0.681 -10.934 13.613 1.00 38.34 184 ALA A C 1
ATOM 1435 O O . ALA A 1 184 ? -0.309 -10.303 13.983 1.00 38.34 184 ALA A O 1
ATOM 1436 N N . THR A 1 185 ? 0.666 -12.253 13.438 1.00 37.47 185 THR A N 1
ATOM 1437 C CA . THR A 1 185 ? -0.352 -13.153 13.983 1.00 37.47 185 THR A CA 1
ATOM 1438 C C . THR A 1 185 ? -0.447 -12.958 15.495 1.00 37.47 185 THR A C 1
ATOM 1440 O O . THR A 1 185 ? 0.547 -13.085 16.209 1.00 37.47 185 THR A O 1
ATOM 1443 N N . ALA A 1 186 ? -1.646 -12.627 15.965 1.00 42.56 186 ALA A N 1
ATOM 1444 C CA . ALA A 1 186 ? -1.959 -12.414 17.367 1.00 42.56 186 ALA A CA 1
ATOM 1445 C C . ALA A 1 186 ? -1.953 -13.743 18.139 1.00 42.56 186 ALA A C 1
ATOM 1447 O O . ALA A 1 186 ? -2.983 -14.400 18.213 1.00 42.56 186 ALA A O 1
ATOM 1448 N N . ASP A 1 187 ? -0.801 -14.126 18.692 1.00 44.06 187 ASP A N 1
ATOM 1449 C CA . ASP A 1 187 ? -0.726 -14.824 19.984 1.00 44.06 187 ASP A CA 1
ATOM 1450 C C . ASP A 1 187 ? 0.720 -14.819 20.517 1.00 44.06 187 ASP A C 1
ATOM 1452 O O . ASP A 1 187 ? 1.518 -15.705 20.221 1.00 44.06 187 ASP A O 1
ATOM 1456 N N . ALA A 1 188 ? 1.094 -13.761 21.241 1.00 38.06 188 ALA A N 1
ATOM 1457 C CA . ALA A 1 188 ? 2.200 -13.735 22.205 1.00 38.06 188 ALA A CA 1
ATOM 1458 C C . ALA A 1 188 ? 2.253 -12.354 22.878 1.00 38.06 188 ALA A C 1
ATOM 1460 O O . ALA A 1 188 ? 2.211 -11.324 22.204 1.00 38.06 188 ALA A O 1
ATOM 1461 N N . LEU A 1 189 ? 2.377 -12.328 24.209 1.00 48.59 189 LEU A N 1
ATOM 1462 C CA . LEU A 1 189 ? 2.721 -11.120 24.969 1.00 48.59 189 LEU A CA 1
ATOM 1463 C C . LEU A 1 189 ? 3.956 -10.416 24.360 1.00 48.59 189 LEU A C 1
ATOM 1465 O O . LEU A 1 189 ? 4.878 -11.093 23.898 1.00 48.59 189 LEU A O 1
ATOM 1469 N N . PRO A 1 190 ? 4.017 -9.073 24.394 1.00 47.69 190 PRO A N 1
ATOM 1470 C CA . PRO A 1 190 ? 5.038 -8.320 23.680 1.00 47.69 190 PRO A CA 1
ATOM 1471 C C . PRO A 1 190 ? 6.417 -8.470 24.347 1.00 47.69 190 PRO A C 1
ATOM 1473 O O . PRO A 1 190 ? 6.546 -8.177 25.540 1.00 47.69 190 PRO A O 1
ATOM 1476 N N . PRO A 1 191 ? 7.485 -8.834 23.614 1.00 52.22 191 PRO A N 1
ATOM 1477 C CA . PRO A 1 191 ? 8.823 -8.414 24.002 1.00 52.22 191 PRO A CA 1
ATOM 1478 C C . PRO A 1 191 ? 8.941 -6.888 23.813 1.00 52.22 191 PRO A C 1
ATOM 1480 O O . PRO A 1 191 ? 8.283 -6.323 22.932 1.00 52.22 191 PRO A O 1
ATOM 1483 N N . PRO A 1 192 ? 9.757 -6.189 24.623 1.00 46.03 192 PRO A N 1
ATOM 1484 C CA . PRO A 1 192 ? 9.987 -4.763 24.436 1.00 46.03 192 PRO A CA 1
ATOM 1485 C C . PRO A 1 192 ? 10.519 -4.508 23.025 1.00 46.03 192 PRO A C 1
ATOM 1487 O O . PRO A 1 192 ? 11.392 -5.228 22.539 1.00 46.03 192 PRO A O 1
ATOM 1490 N N . ALA A 1 193 ? 9.944 -3.488 22.388 1.00 47.16 193 ALA A N 1
ATOM 1491 C CA . ALA A 1 193 ? 10.193 -3.082 21.016 1.00 47.16 193 ALA A CA 1
ATOM 1492 C C . ALA A 1 193 ? 11.681 -3.163 20.648 1.00 47.16 193 ALA A C 1
ATOM 1494 O O . ALA A 1 193 ? 12.509 -2.391 21.142 1.00 47.16 193 ALA A O 1
ATOM 1495 N N . ALA A 1 194 ? 11.999 -4.077 19.730 1.00 47.88 194 ALA A N 1
ATOM 1496 C CA . ALA A 1 194 ? 13.199 -3.979 18.923 1.00 47.88 194 ALA A CA 1
ATOM 1497 C C . ALA A 1 194 ? 13.017 -2.758 18.015 1.00 47.88 194 ALA A C 1
ATOM 1499 O O . ALA A 1 194 ? 12.489 -2.835 16.909 1.00 47.88 194 ALA A O 1
ATOM 1500 N N . SER A 1 195 ? 13.402 -1.606 18.559 1.00 54.09 195 SER A N 1
ATOM 1501 C CA . SER A 1 195 ? 13.821 -0.456 17.774 1.00 54.09 195 SER A CA 1
ATOM 1502 C C . SER A 1 195 ? 14.776 -0.956 16.698 1.00 54.09 195 SER A C 1
ATOM 1504 O O . SER A 1 195 ? 15.637 -1.797 16.984 1.00 54.09 195 SER A O 1
ATOM 1506 N N . GLU A 1 196 ? 14.610 -0.467 15.465 1.00 60.19 196 GLU A N 1
ATOM 1507 C CA . GLU A 1 196 ? 15.610 -0.694 14.428 1.00 60.19 196 GLU A CA 1
ATOM 1508 C C . GLU A 1 196 ? 16.989 -0.446 15.033 1.00 60.19 196 GLU A C 1
ATOM 1510 O O . GLU A 1 196 ? 17.144 0.517 15.797 1.00 60.19 196 GLU A O 1
ATOM 1515 N N . PRO A 1 197 ? 17.964 -1.329 14.775 1.00 54.69 197 PRO A N 1
ATOM 1516 C CA . PRO A 1 197 ? 19.256 -1.233 15.409 1.00 54.69 197 PRO A CA 1
ATOM 1517 C C . PRO A 1 197 ? 19.864 0.128 15.085 1.00 54.69 197 PRO A C 1
ATOM 1519 O O . PRO A 1 197 ? 20.397 0.347 13.999 1.00 54.69 197 PRO A O 1
ATOM 1522 N N . GLY A 1 198 ? 19.758 1.057 16.035 1.00 71.06 198 GLY A N 1
ATOM 1523 C CA . GLY A 1 198 ? 20.336 2.380 15.902 1.00 71.06 198 GLY A CA 1
ATOM 1524 C C . GLY A 1 198 ? 21.841 2.255 15.709 1.00 71.06 198 GLY A C 1
ATOM 1525 O O . GLY A 1 198 ? 22.435 1.204 15.959 1.00 71.06 198 GLY A O 1
ATOM 1526 N N . PHE A 1 199 ? 22.484 3.343 15.303 1.00 64.62 199 PHE A N 1
ATOM 1527 C CA . PHE A 1 199 ? 23.927 3.412 15.055 1.00 64.62 199 PHE A CA 1
ATOM 1528 C C . PHE A 1 199 ? 24.792 2.667 16.103 1.00 64.62 199 PHE A C 1
ATOM 1530 O O . PHE A 1 199 ? 25.769 2.011 15.750 1.00 64.62 199 PHE A O 1
ATOM 1537 N N . GLY A 1 200 ? 24.393 2.664 17.383 1.00 71.62 200 GLY A N 1
ATOM 1538 C CA . GLY A 1 200 ? 25.069 1.919 18.453 1.00 71.62 200 GLY A CA 1
ATOM 1539 C C . GLY A 1 200 ? 25.017 0.382 18.356 1.00 71.62 200 GLY A C 1
ATOM 1540 O O . GLY A 1 200 ? 25.959 -0.275 18.797 1.00 71.62 200 GLY A O 1
ATOM 1541 N N . TYR A 1 201 ? 23.971 -0.214 17.775 1.00 74.00 201 TYR A N 1
ATOM 1542 C CA . TYR A 1 201 ? 23.919 -1.658 17.511 1.00 74.00 201 TYR A CA 1
ATOM 1543 C C . TYR A 1 201 ? 24.830 -2.036 16.344 1.00 74.00 201 TYR A C 1
ATOM 1545 O O . TYR A 1 201 ? 25.584 -2.995 16.465 1.00 74.00 201 TYR A O 1
ATOM 1553 N N . TRP A 1 202 ? 24.842 -1.255 15.260 1.00 75.19 202 TRP A N 1
ATOM 1554 C CA . TRP A 1 202 ? 25.782 -1.466 14.151 1.00 75.19 202 TRP A CA 1
ATOM 1555 C C . TRP A 1 202 ? 27.238 -1.262 14.586 1.00 75.19 202 TRP A C 1
ATOM 1557 O O . TRP A 1 202 ? 28.110 -2.027 14.177 1.00 75.19 202 TRP A O 1
ATOM 1567 N N . LEU A 1 203 ? 27.500 -0.319 15.497 1.00 74.69 203 LEU A N 1
ATOM 1568 C CA . LEU A 1 203 ? 28.817 -0.148 16.113 1.00 74.69 203 LEU A CA 1
ATOM 1569 C C . LEU A 1 203 ? 29.203 -1.354 16.991 1.00 74.69 203 LEU A C 1
ATOM 1571 O O . LEU A 1 203 ? 30.336 -1.823 16.918 1.00 74.69 203 LEU A O 1
ATOM 1575 N N . LYS A 1 204 ? 28.267 -1.908 17.780 1.00 74.81 204 LYS A N 1
ATOM 1576 C CA . LYS A 1 204 ? 28.487 -3.136 18.570 1.00 74.81 204 LYS A CA 1
ATOM 1577 C C . LYS A 1 204 ? 28.658 -4.381 17.701 1.00 74.81 204 LYS A C 1
ATOM 1579 O O . LYS A 1 204 ? 29.484 -5.223 18.035 1.00 74.81 204 LYS A O 1
ATOM 1584 N N . ALA A 1 205 ? 27.924 -4.494 16.598 1.00 73.81 205 ALA A N 1
ATOM 1585 C CA . ALA A 1 205 ? 28.060 -5.588 15.642 1.00 73.81 205 ALA A CA 1
ATOM 1586 C C . ALA A 1 205 ? 29.410 -5.515 14.906 1.00 73.81 205 ALA A C 1
ATOM 1588 O O . ALA A 1 205 ? 30.098 -6.527 14.779 1.00 73.81 205 ALA A O 1
ATOM 1589 N N . GLY A 1 206 ? 29.845 -4.310 14.519 1.00 72.88 206 GLY A N 1
ATOM 1590 C CA . GLY A 1 206 ? 31.189 -4.068 13.990 1.00 72.88 206 GLY A CA 1
ATOM 1591 C C . GLY A 1 206 ? 32.293 -4.391 15.003 1.00 72.88 206 GLY A C 1
ATOM 1592 O O . GLY A 1 206 ? 33.279 -5.044 14.656 1.00 72.88 206 GLY A O 1
ATOM 1593 N N . LEU A 1 207 ? 32.115 -4.014 16.276 1.00 73.50 207 LEU A N 1
ATOM 1594 C CA . LEU A 1 207 ? 33.044 -4.368 17.354 1.00 73.50 207 LEU A CA 1
ATOM 1595 C C . LEU A 1 207 ? 33.094 -5.888 17.587 1.00 73.50 207 L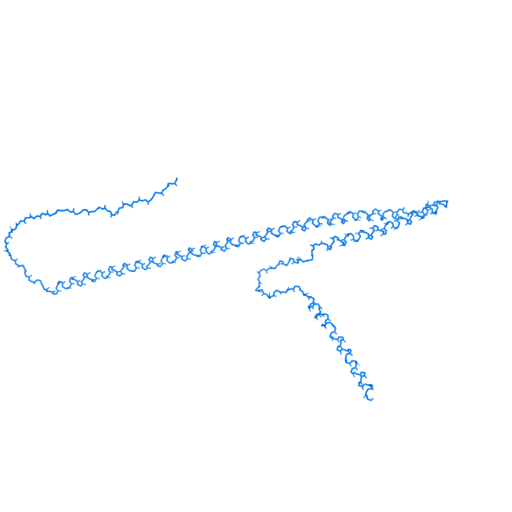EU A C 1
ATOM 1597 O O . LEU A 1 207 ? 34.174 -6.447 17.724 1.00 73.50 207 LEU A O 1
ATOM 1601 N N . ALA A 1 208 ? 31.949 -6.574 17.587 1.00 74.25 208 ALA A N 1
ATOM 1602 C CA . ALA A 1 208 ? 31.873 -8.022 17.786 1.00 74.25 208 ALA A CA 1
ATOM 1603 C C . ALA A 1 208 ? 32.565 -8.809 16.660 1.00 74.25 208 ALA A C 1
ATOM 1605 O O . ALA A 1 208 ? 33.202 -9.825 16.930 1.00 74.25 208 ALA A O 1
ATOM 1606 N N . PHE A 1 209 ? 32.496 -8.321 15.417 1.00 67.31 209 PHE A N 1
ATOM 1607 C CA . PHE A 1 209 ? 33.188 -8.935 14.281 1.00 67.31 209 PHE A CA 1
ATOM 1608 C C . PHE A 1 209 ? 34.700 -8.654 14.280 1.00 67.31 209 PHE A C 1
ATOM 1610 O O . PHE A 1 209 ? 35.4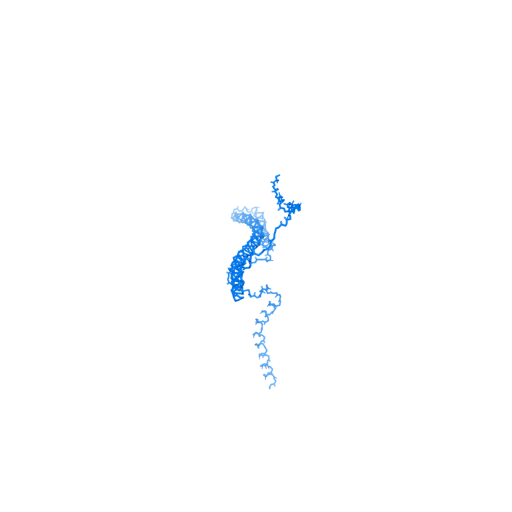90 -9.484 13.837 1.00 67.31 209 PHE A O 1
ATOM 1617 N N . THR A 1 210 ? 35.129 -7.508 14.817 1.00 79.31 210 THR A N 1
ATOM 1618 C CA . THR A 1 210 ? 36.554 -7.127 14.877 1.00 79.31 210 THR A CA 1
ATOM 1619 C C . THR A 1 210 ? 37.272 -7.632 16.131 1.00 79.31 210 THR A C 1
ATOM 1621 O O . THR A 1 210 ? 38.498 -7.717 16.133 1.00 79.31 210 THR A O 1
ATOM 1624 N N . LEU A 1 211 ? 36.538 -8.049 17.167 1.00 76.00 211 LEU A N 1
ATOM 1625 C CA . LEU A 1 211 ? 37.074 -8.600 18.415 1.00 76.00 211 LEU A CA 1
ATOM 1626 C C . LEU A 1 211 ? 37.930 -9.870 18.232 1.00 76.00 211 LEU A C 1
ATOM 1628 O O . LEU A 1 211 ? 39.049 -9.888 18.750 1.00 76.00 211 LEU A O 1
ATOM 1632 N N . PRO A 1 212 ? 37.501 -10.912 17.485 1.00 77.25 212 PRO A N 1
ATOM 1633 C CA . PRO A 1 212 ? 38.348 -12.086 17.264 1.00 77.25 212 PRO A CA 1
ATOM 1634 C C . PRO A 1 212 ? 39.621 -11.739 16.477 1.00 77.25 212 PRO A C 1
ATOM 1636 O O . PRO A 1 212 ? 40.687 -12.271 16.775 1.00 77.25 212 PRO A O 1
ATOM 163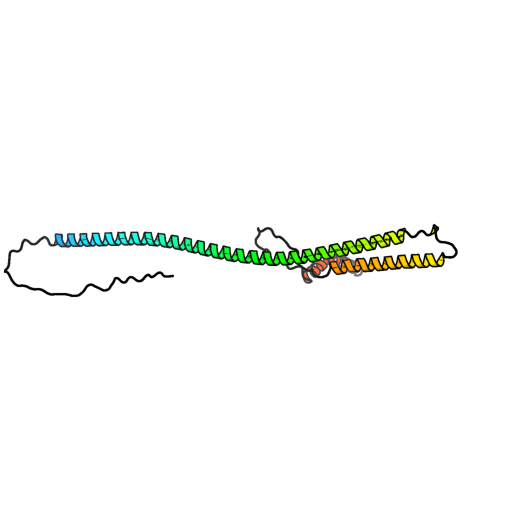9 N N . LEU A 1 213 ? 39.548 -10.794 15.532 1.00 80.19 213 LEU A N 1
ATOM 1640 C CA . LEU A 1 213 ? 40.712 -10.327 14.774 1.00 80.19 213 LEU A CA 1
ATOM 1641 C C . LEU A 1 213 ? 41.690 -9.526 15.654 1.00 80.19 213 LEU A C 1
ATOM 1643 O O . LEU A 1 213 ? 42.901 -9.734 15.586 1.00 80.19 213 LEU A O 1
ATOM 1647 N N . ALA A 1 214 ? 41.171 -8.650 16.519 1.00 82.75 214 ALA A N 1
ATOM 1648 C CA . ALA A 1 214 ? 41.971 -7.875 17.464 1.00 82.75 214 ALA A CA 1
ATOM 1649 C C . ALA A 1 214 ? 42.666 -8.774 18.498 1.00 82.75 214 ALA A C 1
ATOM 1651 O O . ALA A 1 214 ? 43.836 -8.558 18.804 1.00 82.75 214 ALA A O 1
ATOM 1652 N N . ALA A 1 215 ? 41.988 -9.816 18.992 1.00 84.69 215 ALA A N 1
ATOM 1653 C CA . ALA A 1 215 ? 42.580 -10.786 19.912 1.00 84.69 215 ALA A CA 1
ATOM 1654 C C . ALA A 1 215 ? 43.759 -11.543 19.275 1.00 84.69 215 ALA A C 1
ATOM 1656 O O . ALA A 1 215 ? 44.800 -11.699 19.912 1.00 84.69 215 ALA A O 1
ATOM 1657 N N . VAL A 1 216 ? 43.634 -11.950 18.005 1.00 88.06 216 VAL A N 1
ATOM 1658 C CA . VAL A 1 216 ? 44.733 -12.586 17.258 1.00 88.06 216 VAL A CA 1
ATOM 1659 C C . VAL A 1 216 ? 45.902 -11.617 17.069 1.00 88.06 216 VAL A C 1
ATOM 1661 O O . VAL A 1 216 ? 47.047 -11.994 17.308 1.00 88.06 216 VAL A O 1
ATOM 1664 N N . LEU A 1 217 ? 45.639 -10.356 16.711 1.00 85.44 217 LEU A N 1
ATOM 1665 C CA . LEU A 1 217 ? 46.690 -9.341 16.570 1.00 85.44 217 LEU A CA 1
ATOM 1666 C C . LEU A 1 217 ? 47.415 -9.050 17.890 1.00 85.44 217 LEU A C 1
ATOM 1668 O O . LEU A 1 217 ? 48.639 -8.936 17.898 1.00 85.44 217 LEU A O 1
ATOM 1672 N N . ILE A 1 218 ? 46.689 -8.980 19.009 1.00 88.94 218 ILE A N 1
ATOM 1673 C CA . ILE A 1 218 ? 47.288 -8.789 20.335 1.00 88.94 218 ILE A CA 1
ATOM 1674 C C . ILE A 1 218 ? 48.125 -10.011 20.729 1.00 88.94 218 ILE A C 1
ATOM 1676 O O . ILE A 1 218 ? 49.242 -9.845 21.213 1.00 88.94 218 ILE A O 1
ATOM 1680 N N . ALA A 1 219 ? 47.640 -11.230 20.480 1.00 86.56 219 ALA A N 1
ATOM 1681 C CA . ALA A 1 219 ? 48.398 -12.450 20.755 1.00 86.56 219 ALA A CA 1
ATOM 1682 C C . ALA A 1 219 ? 49.703 -12.512 19.942 1.00 86.56 219 ALA A C 1
ATOM 1684 O O . ALA A 1 219 ? 50.756 -12.833 20.492 1.00 86.56 219 ALA A O 1
ATOM 1685 N N . LEU A 1 220 ? 49.657 -12.140 18.659 1.00 88.81 220 LEU A N 1
ATOM 1686 C CA . LEU A 1 220 ? 50.846 -12.047 17.809 1.00 88.81 220 LEU A CA 1
ATOM 1687 C C . LEU A 1 220 ? 51.808 -10.949 18.277 1.00 88.81 220 LEU A C 1
ATOM 1689 O O . LEU A 1 220 ? 53.017 -11.160 18.264 1.00 88.81 220 LEU A O 1
ATOM 1693 N N . TYR A 1 221 ? 51.295 -9.805 18.732 1.00 89.56 221 TYR A N 1
ATOM 1694 C CA . TYR A 1 221 ? 52.116 -8.724 19.275 1.00 89.56 221 TYR A CA 1
ATOM 1695 C C . TYR A 1 221 ? 52.817 -9.125 20.579 1.00 89.56 221 TYR A C 1
ATOM 1697 O O . TYR A 1 221 ? 54.012 -8.882 20.730 1.00 89.56 221 TYR A O 1
ATOM 1705 N N . VAL A 1 222 ? 52.109 -9.794 21.495 1.00 90.06 222 VAL A N 1
ATOM 1706 C CA . VAL A 1 222 ? 52.686 -10.326 22.741 1.00 90.06 222 VAL A CA 1
ATOM 1707 C C . VAL A 1 222 ? 53.731 -11.400 22.441 1.00 90.06 222 VAL A C 1
ATOM 1709 O O . VAL A 1 222 ? 54.799 -11.389 23.047 1.00 90.06 222 VAL A O 1
ATOM 1712 N N . LEU A 1 223 ? 53.468 -12.287 21.476 1.00 87.19 223 LEU A N 1
ATOM 1713 C CA . LEU A 1 223 ? 54.433 -13.294 21.035 1.00 87.19 223 LEU A CA 1
ATOM 1714 C C . LEU A 1 223 ? 55.683 -12.646 20.428 1.00 87.19 223 LEU A C 1
ATOM 1716 O O . LEU A 1 223 ? 56.797 -13.042 20.758 1.00 87.19 223 LEU A O 1
ATOM 1720 N N . HIS A 1 224 ? 55.511 -11.624 19.587 1.00 90.25 224 HIS A N 1
ATOM 1721 C CA . HIS A 1 224 ? 56.623 -10.856 19.038 1.00 90.25 224 HIS A CA 1
ATOM 1722 C C . HIS A 1 224 ? 57.436 -10.199 20.161 1.00 90.25 224 HIS A C 1
ATOM 1724 O O . HIS A 1 224 ? 58.651 -10.352 20.201 1.00 90.25 224 HIS A O 1
ATOM 1730 N N . LEU A 1 225 ? 56.793 -9.535 21.125 1.00 87.75 225 LEU A N 1
ATOM 1731 C CA . LEU A 1 225 ? 57.463 -8.951 22.294 1.00 87.75 225 LEU A CA 1
ATOM 1732 C C . LEU A 1 225 ? 58.221 -9.990 23.128 1.00 87.75 225 LEU A C 1
ATOM 1734 O O . LEU A 1 225 ? 59.337 -9.711 23.548 1.00 87.75 225 LEU A O 1
ATOM 1738 N N . ALA A 1 226 ? 57.663 -11.184 23.322 1.00 84.62 226 ALA A N 1
ATOM 1739 C CA . ALA A 1 226 ? 58.335 -12.270 24.032 1.00 84.62 226 ALA A CA 1
ATOM 1740 C C . ALA A 1 226 ? 59.546 -12.825 23.261 1.00 84.62 226 ALA A C 1
ATOM 1742 O O . ALA A 1 226 ? 60.536 -13.195 23.881 1.00 84.62 226 ALA A O 1
ATOM 1743 N N . LEU A 1 227 ? 59.495 -12.848 21.923 1.00 81.00 227 LEU A N 1
ATOM 1744 C CA . LEU A 1 227 ? 60.629 -13.247 21.079 1.00 81.00 227 LEU A CA 1
ATOM 1745 C C . LEU A 1 227 ? 61.697 -12.154 20.931 1.00 81.00 227 LEU A C 1
ATOM 1747 O O . LEU A 1 227 ? 62.844 -12.477 20.650 1.00 81.00 227 LEU A O 1
ATOM 1751 N N . THR A 1 228 ? 61.328 -10.878 21.071 1.00 75.94 228 THR A N 1
ATOM 1752 C CA . THR A 1 228 ? 62.267 -9.748 20.919 1.00 75.94 228 THR A CA 1
ATOM 1753 C C . THR A 1 228 ? 62.809 -9.242 22.260 1.00 75.94 228 THR A C 1
ATOM 1755 O O . THR A 1 228 ? 63.796 -8.514 22.285 1.00 75.94 228 THR A O 1
ATOM 1758 N N . GLY A 1 229 ? 62.142 -9.580 23.367 1.00 59.56 229 GLY A N 1
ATOM 1759 C CA . GLY A 1 229 ? 62.504 -9.210 24.737 1.00 59.56 229 GLY A CA 1
ATOM 1760 C C . GLY A 1 229 ? 63.090 -10.355 25.569 1.00 59.56 229 GLY A C 1
ATOM 1761 O O . GLY A 1 229 ? 63.173 -10.210 26.789 1.00 59.56 229 GLY A O 1
ATOM 1762 N N . GLY A 1 230 ? 63.445 -11.475 24.931 1.00 49.22 230 GLY A N 1
ATOM 1763 C CA . GLY A 1 230 ? 64.200 -12.591 25.509 1.00 49.22 230 GLY A CA 1
ATOM 1764 C C . GLY A 1 230 ? 65.636 -12.634 25.009 1.00 49.22 230 GLY A C 1
ATOM 1765 O O . GLY A 1 230 ? 65.886 -12.122 23.895 1.00 49.22 230 GLY A O 1
#

Secondary structure (DSSP, 8-state):
---------S------------------------HHHHHHHHHHHHHHHHHHHHHHHHHHHHHHHHHHHHHHHHHHHHHHHHHHHHHHHHHHHHHHHHHHHHHHHHHHHHHHHHHHHHHHHHHHHHHHHHHT--GGG--TTTHHHHHHHHHHHHHHHHHHHHHHHHHHHHHHSSS-SS-------S-SPPPP------HHHHHHHHHHHHHHHHHHHHHHHHHHHHHH--

Foldseek 3Di:
DDDDDDDDPDDDDDDDDDDDDDDDDDDDDDDDDPPVVVVVVVVVVVVVVVVVVVVVVVVVVVVVVVVVVVVVVVVVVVVVVVVVVVVVVVVVVVVVVVVVVVVVVVVLVVVLVVLVVVLVVVLVVLVVVLVPDDLVPDDPVCNVVSVVVSVVSVVVSVVSVVVSVVVSVVSVPPDDPDDPPPPDDPDDDDDPDPDPCPPVNVVVVVCVVCVVVVVVVVVVVVVVCVVVVD

Radius of gyration: 52.02 Å; chains: 1; bounding box: 143×32×136 Å